Protein AF-A0A9N8HTN6-F1 (afdb_monomer)

pLDDT: mean 83.16, std 11.83, range [35.12, 94.5]

Organism: NCBI:txid568900

Radius of gyration: 39.03 Å; Cα contacts (8 Å, |Δi|>4): 316; chains: 1; bounding box: 86×59×109 Å

Foldseek 3Di:
DDPVVVQVVQLVLVLCLQCFQVVDDSVCSCVDQLNQQCVVLVNRGNVSLLPDFLVNLQPGWRPDDDPDHIDHDDPVSSLSSLLLSLLQLVVCQVVVHRDRSSPQGNVNSVCCVVPPDDSPDTRDHNPPPPCDVHLVVVVVCCVVVQPPDLVQQAADADLLCCVVNVVSRCVSCVVSVNNLLQDPPDDDPDPSNNQVSLVVVLVSQVVRYDDPVSVVLSVVCVPPSRSNVSNVVVVCCSVPDDSLVVLLVVLVCCLQVAAPQPPPDPDAQLVVLVVSVVSLVSNQVSDPDDRDAQVRSLVSVLRRCCNPVLLNCQVVVVVVVCVVVVPPDDCGNVNSSVSSNVSSVVVCVVCVVVVVPPPDDD

Secondary structure (DSSP, 8-state):
--HHHHHHHHHHHHHHIIIIITT--STTGGGSHHHHHHHHTT--SHHHHHT--HHHHHT-EEPPBTTBPPEEPPHHHHHHHHHHHHHHHHHHHHTTSPPPGGG--HHHHHHHHHHT--TTSPP--TTS----S-HHHHHHHHHHH----GGGS--B--GGGHHHHHHHHH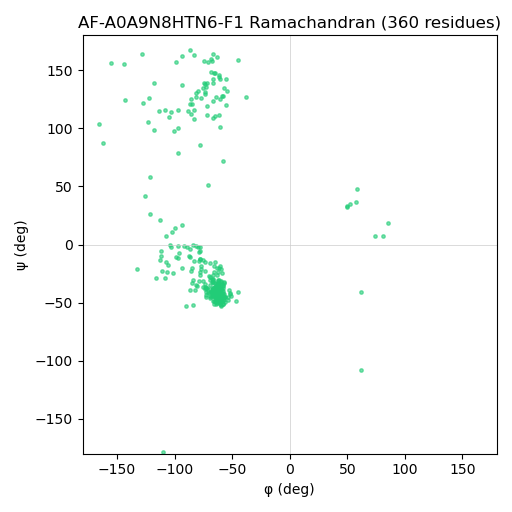HHHHHTT-GGGTSTT---SSHHHHHHHHHHHHHHHHHHB-SHHHHHHHHHHTTTT-HHHHHHHHHHHHHHSSHHHHHHHHHHHHHHH--STTS---S-HHHHHHHHHHHHHHHHHH-SS-PPPHHHHHHHHHHHHTT-TTTTTHHHHHHHHHHHTT--S---HHHHHHHHHHHHHHHHHHHTTTGGGSS---

Nearest PDB structures (foldseek):
  7ytj-assembly1_D  TM=2.240E-01  e=9.346E+00  Saccharomyces cerevisiae

Mean predicted aligned error: 18.01 Å

Structure (mmCIF, N/CA/C/O backbone):
data_AF-A0A9N8HTN6-F1
#
_entry.id   AF-A0A9N8HTN6-F1
#
loop_
_atom_site.group_PDB
_atom_site.id
_atom_site.type_symbol
_atom_site.label_atom_id
_atom_site.label_alt_id
_atom_site.label_comp_id
_atom_site.label_asym_id
_atom_site.label_entity_id
_atom_site.label_seq_id
_atom_site.pdbx_PDB_ins_code
_atom_site.Cartn_x
_atom_site.Cartn_y
_atom_site.Cartn_z
_atom_site.occupancy
_atom_site.B_iso_or_equiv
_atom_site.auth_seq_id
_atom_site.auth_comp_id
_atom_site.auth_asym_id
_atom_site.auth_atom_id
_atom_site.pdbx_PDB_model_num
ATOM 1 N N . MET A 1 1 ? -13.471 1.894 54.120 1.00 61.94 1 MET A N 1
ATOM 2 C CA . MET A 1 1 ? -14.921 2.200 54.037 1.00 61.94 1 MET A CA 1
ATOM 3 C C . MET A 1 1 ? -15.737 1.082 54.672 1.00 61.94 1 MET A C 1
ATOM 5 O O . MET A 1 1 ? -15.455 -0.087 54.408 1.00 61.94 1 MET A O 1
ATOM 9 N N . SER A 1 2 ? -16.746 1.430 55.477 1.00 82.25 2 SER A N 1
ATOM 10 C CA . SER A 1 2 ? -17.725 0.468 56.008 1.00 82.25 2 SER A CA 1
ATOM 11 C C . SER A 1 2 ? -18.545 -0.174 54.875 1.00 82.25 2 SER A C 1
ATOM 13 O O . SER A 1 2 ? -18.571 0.336 53.752 1.00 82.25 2 SER A O 1
ATOM 15 N N . ALA A 1 3 ? -19.189 -1.315 55.138 1.00 77.06 3 ALA A N 1
ATOM 16 C CA . ALA A 1 3 ? -20.053 -1.981 54.156 1.00 77.06 3 ALA A CA 1
ATOM 17 C C . ALA A 1 3 ? -21.235 -1.088 53.731 1.00 77.06 3 ALA A C 1
ATOM 19 O O . ALA A 1 3 ? -21.540 -0.996 52.545 1.00 77.06 3 ALA A O 1
ATOM 20 N N . ALA A 1 4 ? -21.820 -0.353 54.682 1.00 80.94 4 ALA A N 1
ATOM 21 C CA . ALA A 1 4 ? -22.886 0.611 54.418 1.00 80.94 4 ALA A CA 1
ATOM 22 C C . ALA A 1 4 ? -22.436 1.726 53.458 1.00 80.94 4 ALA A C 1
ATOM 24 O O . ALA A 1 4 ? -23.099 1.971 52.458 1.00 80.94 4 ALA A O 1
ATOM 25 N N . ALA A 1 5 ? -21.260 2.323 53.689 1.00 83.56 5 ALA A N 1
ATOM 26 C CA . ALA A 1 5 ? -20.732 3.379 52.821 1.00 83.56 5 ALA A CA 1
ATOM 27 C C . ALA A 1 5 ? -20.463 2.892 51.385 1.00 83.56 5 ALA A C 1
ATOM 29 O O . ALA A 1 5 ? -20.635 3.648 50.434 1.00 83.56 5 ALA A O 1
ATOM 30 N N . ARG A 1 6 ? -20.054 1.624 51.215 1.00 83.75 6 ARG A N 1
ATOM 31 C CA . ARG A 1 6 ? -19.877 1.013 49.887 1.00 83.75 6 ARG A CA 1
ATOM 32 C C . ARG A 1 6 ? -21.209 0.837 49.161 1.00 83.75 6 ARG A C 1
ATOM 34 O O . ARG A 1 6 ? -21.281 1.157 47.981 1.00 83.75 6 ARG A O 1
ATOM 41 N N . ARG A 1 7 ? -22.249 0.378 49.865 1.00 88.44 7 ARG A N 1
ATOM 42 C CA . ARG A 1 7 ? -23.595 0.225 49.293 1.00 88.44 7 ARG A CA 1
ATOM 43 C C . ARG A 1 7 ? -24.191 1.573 48.881 1.00 88.44 7 ARG A C 1
ATOM 45 O O . ARG A 1 7 ? -24.754 1.664 47.799 1.00 88.44 7 ARG A O 1
ATOM 52 N N . THR A 1 8 ? -24.020 2.620 49.690 1.00 90.56 8 THR A N 1
ATOM 53 C CA . THR A 1 8 ? -24.473 3.978 49.342 1.00 90.56 8 THR A CA 1
ATOM 54 C C . THR A 1 8 ? -23.781 4.498 48.084 1.00 90.56 8 THR A C 1
ATOM 56 O O . THR A 1 8 ? -24.463 4.886 47.145 1.00 90.56 8 THR A O 1
ATOM 59 N N . ALA A 1 9 ? -22.449 4.406 48.012 1.00 89.88 9 ALA A N 1
ATOM 60 C CA . ALA A 1 9 ? -21.706 4.847 46.831 1.00 89.88 9 ALA A CA 1
ATOM 61 C C . ALA A 1 9 ? -22.113 4.086 45.553 1.00 89.88 9 ALA A C 1
ATOM 63 O O . ALA A 1 9 ? -22.110 4.647 44.462 1.00 89.88 9 ALA A O 1
ATOM 64 N N . ASP A 1 10 ? -22.470 2.805 45.668 1.00 91.56 10 ASP A N 1
ATOM 65 C CA . ASP A 1 10 ? -22.926 2.014 44.524 1.00 91.56 10 ASP A CA 1
ATOM 66 C C . ASP A 1 10 ? -24.385 2.294 44.126 1.00 91.56 10 ASP A C 1
ATOM 68 O O . ASP A 1 10 ? -24.752 2.163 42.958 1.00 91.56 10 ASP A O 1
ATOM 72 N N . ARG A 1 11 ? -25.211 2.746 45.074 1.00 93.00 11 ARG A N 1
ATOM 73 C CA . ARG A 1 11 ? -26.543 3.297 44.796 1.00 93.00 11 ARG A CA 1
ATOM 74 C C . ARG A 1 11 ? -26.450 4.647 44.079 1.00 93.00 11 ARG A C 1
ATOM 76 O O . ARG A 1 11 ? -27.209 4.882 43.144 1.00 93.00 11 ARG A O 1
ATOM 83 N N . ASP A 1 12 ? -25.483 5.493 44.435 1.00 92.81 12 ASP A N 1
ATOM 84 C CA . ASP A 1 12 ? -25.251 6.778 43.752 1.00 92.81 12 ASP A CA 1
ATOM 85 C C . ASP A 1 12 ? -24.863 6.582 42.276 1.00 92.81 12 ASP A C 1
ATOM 87 O O . ASP A 1 12 ? -25.281 7.341 41.400 1.00 92.81 12 ASP A O 1
ATOM 91 N N . LYS A 1 13 ? -24.132 5.506 41.968 1.00 94.50 13 LYS A N 1
ATOM 92 C CA . LYS A 1 13 ? -23.862 5.089 40.585 1.00 94.50 13 LYS A CA 1
ATOM 93 C C . LYS A 1 13 ? -25.133 4.713 39.826 1.00 94.50 13 LYS A C 1
ATOM 95 O O . LYS A 1 13 ? -25.277 5.090 38.666 1.00 94.50 13 LYS A O 1
ATOM 100 N N . LEU A 1 14 ? -26.055 3.989 40.465 1.00 94.31 14 LEU A N 1
ATOM 101 C CA . LEU A 1 14 ? -27.344 3.653 39.857 1.00 94.31 14 LEU A CA 1
ATOM 102 C C . LEU A 1 14 ? -28.170 4.918 39.601 1.00 94.31 14 LEU A C 1
ATOM 104 O O . LEU A 1 14 ? -28.704 5.086 38.504 1.00 94.31 14 LEU A O 1
ATOM 108 N N . LYS A 1 15 ? -28.193 5.846 40.568 1.00 94.31 15 LYS A N 1
ATOM 109 C CA . LYS A 1 15 ? -28.811 7.165 40.402 1.00 94.31 15 LYS A CA 1
ATOM 110 C C . LYS A 1 15 ? -28.249 7.879 39.171 1.00 94.31 15 LYS A C 1
ATOM 112 O O . LYS A 1 15 ? -29.031 8.327 38.343 1.00 94.31 15 LYS A O 1
ATOM 117 N N . HIS A 1 16 ? -26.924 7.912 38.994 1.00 94.44 16 HIS A N 1
ATOM 118 C CA . HIS A 1 16 ? -26.285 8.524 37.818 1.00 94.44 16 HIS A CA 1
ATOM 119 C C . HIS A 1 16 ? -26.748 7.912 36.489 1.00 94.44 16 HIS A C 1
ATOM 121 O O . HIS A 1 16 ? -27.005 8.637 35.527 1.00 94.44 16 HIS A O 1
ATOM 127 N N . VAL A 1 17 ? -26.894 6.586 36.418 1.00 94.00 17 VAL A N 1
ATOM 128 C CA . VAL A 1 17 ? -27.427 5.919 35.217 1.00 94.00 17 VAL A CA 1
ATOM 129 C C . VAL A 1 17 ? -28.853 6.398 34.929 1.00 94.00 17 VAL A C 1
ATOM 131 O O . VAL A 1 17 ? -29.163 6.766 33.794 1.00 94.00 17 VAL A O 1
ATOM 134 N N . VAL A 1 18 ? -29.710 6.444 35.951 1.00 93.25 18 VAL A N 1
ATOM 135 C CA . VAL A 1 18 ? -31.122 6.818 35.799 1.00 93.25 18 VAL A CA 1
ATOM 136 C C . VAL A 1 18 ? -31.333 8.300 35.527 1.00 93.25 18 VAL A C 1
ATOM 138 O O . VAL A 1 18 ? -32.205 8.636 34.731 1.00 93.25 18 VAL A O 1
ATOM 141 N N . THR A 1 19 ? -30.561 9.196 36.125 1.00 92.31 19 THR A N 1
ATOM 142 C CA . THR A 1 19 ? -30.770 10.638 35.956 1.00 92.31 19 THR A CA 1
ATOM 143 C C . THR A 1 19 ? -29.968 11.175 34.777 1.00 92.31 19 THR A C 1
ATOM 145 O O . THR A 1 19 ? -30.537 11.755 33.856 1.00 92.31 19 THR A O 1
ATOM 148 N N . ILE A 1 20 ? -28.659 10.914 34.735 1.00 93.06 20 ILE A N 1
ATOM 149 C CA . ILE A 1 20 ? -27.752 11.513 33.750 1.00 93.06 20 ILE A CA 1
ATOM 150 C C . ILE A 1 20 ? -27.761 10.750 32.428 1.00 93.06 20 ILE A C 1
ATOM 152 O O . ILE A 1 20 ? -27.934 11.361 31.377 1.00 93.06 20 ILE A O 1
ATOM 156 N N . MET A 1 21 ? -27.569 9.427 32.432 1.00 92.69 21 MET A N 1
ATOM 157 C CA . MET A 1 21 ? -27.485 8.677 31.166 1.00 92.69 21 MET A CA 1
ATOM 158 C C . MET A 1 21 ? -28.857 8.561 30.492 1.00 92.69 21 MET A C 1
ATOM 160 O O . MET A 1 21 ? -28.991 8.787 29.288 1.00 92.69 21 MET A O 1
ATOM 164 N N . LEU A 1 22 ? -29.887 8.235 31.267 1.00 91.50 22 LEU A N 1
ATOM 165 C CA . LEU A 1 22 ? -31.263 8.105 30.787 1.00 91.50 22 LEU A CA 1
ATOM 166 C C . LEU A 1 22 ? -31.976 9.459 30.592 1.00 91.50 22 LEU A C 1
ATOM 168 O O . LEU A 1 22 ? -32.995 9.491 29.907 1.00 91.50 22 LEU A O 1
ATOM 172 N N . ASN A 1 23 ? -31.403 10.562 31.094 1.00 89.44 23 ASN A N 1
ATOM 173 C CA . ASN A 1 23 ? -31.957 11.921 31.027 1.00 89.44 23 ASN A CA 1
ATOM 174 C C . ASN A 1 23 ? -33.342 12.039 31.682 1.00 89.44 23 ASN A C 1
ATOM 176 O O . ASN A 1 23 ? -34.272 12.597 31.096 1.00 89.44 23 ASN A O 1
ATOM 180 N N . ASN A 1 24 ? -33.461 11.496 32.895 1.00 86.88 24 ASN A N 1
ATOM 181 C CA . ASN A 1 24 ? -34.641 11.654 33.744 1.00 86.88 24 ASN A CA 1
ATOM 182 C C . ASN A 1 24 ? -34.403 12.752 34.792 1.00 86.88 24 ASN A C 1
ATOM 184 O O . ASN A 1 24 ? -33.262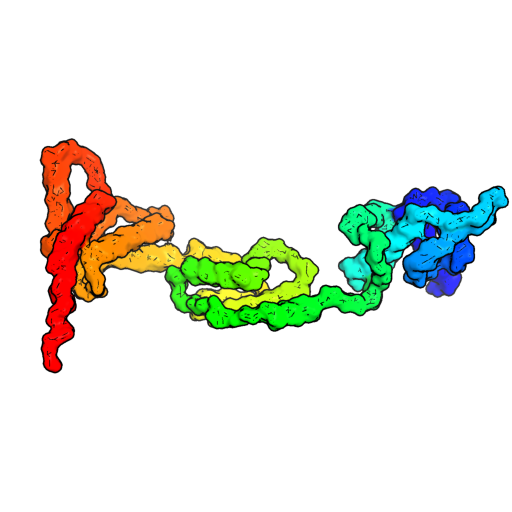 13.046 35.149 1.00 86.88 24 ASN A O 1
ATOM 188 N N . ASP A 1 25 ? -35.489 13.334 35.306 1.00 84.19 25 ASP A N 1
ATOM 189 C CA . ASP A 1 25 ? -35.439 14.360 36.354 1.00 84.19 25 ASP A CA 1
ATOM 190 C C . ASP A 1 25 ? -34.789 13.813 37.636 1.00 84.19 25 ASP A C 1
ATOM 192 O O . ASP A 1 25 ? -35.217 12.801 38.196 1.00 84.19 25 ASP A O 1
ATOM 196 N N . GLU A 1 26 ? -33.752 14.501 38.110 1.00 81.94 26 GLU A N 1
ATOM 197 C CA . GLU A 1 26 ? -33.029 14.134 39.325 1.00 81.94 26 GLU A CA 1
ATOM 198 C C . GLU A 1 26 ? -33.884 14.298 40.587 1.00 81.94 26 GLU A C 1
ATOM 200 O O . GLU A 1 26 ? -33.706 13.553 41.552 1.00 81.94 26 GLU A O 1
ATOM 205 N N . THR A 1 27 ? -34.834 15.233 40.579 1.00 79.62 27 THR A N 1
ATOM 206 C CA . THR A 1 27 ? -35.650 15.584 41.751 1.00 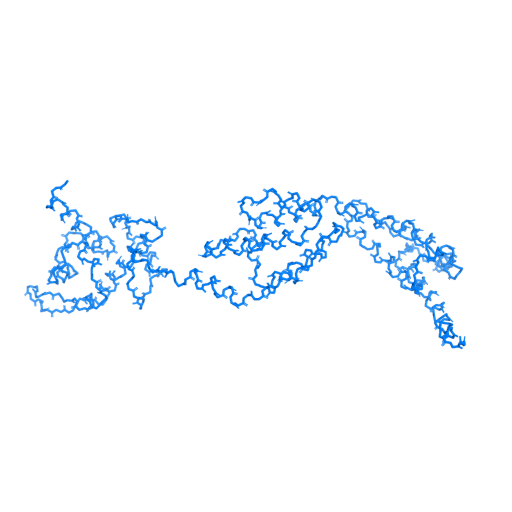79.62 27 THR A CA 1
ATOM 207 C C . THR A 1 27 ? -36.584 14.445 42.159 1.00 79.62 27 THR A C 1
ATOM 209 O O . THR A 1 27 ? -36.836 14.244 43.343 1.00 79.62 27 THR A O 1
ATOM 212 N N . ASN A 1 28 ? -37.057 13.668 41.181 1.00 81.50 28 ASN A N 1
ATOM 213 C CA . ASN A 1 28 ? -38.064 12.617 41.350 1.00 81.50 28 ASN A CA 1
ATOM 214 C C . ASN A 1 28 ? -37.553 11.240 40.901 1.00 81.50 28 ASN A C 1
ATOM 216 O O . ASN A 1 28 ? -38.325 10.374 40.499 1.00 81.50 28 ASN A O 1
ATOM 220 N N . TRP A 1 29 ? -36.237 11.022 40.938 1.00 85.56 29 TRP A N 1
ATOM 221 C CA . TRP A 1 29 ? -35.653 9.798 40.391 1.00 85.56 29 TRP A CA 1
ATOM 222 C C . TRP A 1 29 ? -36.130 8.528 41.119 1.00 85.56 29 TRP A C 1
ATOM 224 O O . TRP A 1 29 ? -36.304 7.505 40.467 1.00 85.56 29 TRP A O 1
ATOM 234 N N . GLU A 1 30 ? -36.402 8.590 42.431 1.00 85.75 30 GLU A N 1
ATOM 235 C CA . GLU A 1 30 ? -36.904 7.447 43.219 1.00 85.75 30 GLU A CA 1
ATOM 236 C C . GLU A 1 30 ? -38.349 7.060 42.868 1.00 85.75 30 GLU A C 1
ATOM 238 O O . GLU A 1 30 ? -38.727 5.902 43.024 1.00 85.75 30 GLU A O 1
ATOM 243 N N . THR A 1 31 ? -39.152 8.009 42.382 1.00 86.56 31 THR A N 1
ATOM 244 C CA . THR A 1 31 ? -40.555 7.786 41.995 1.00 86.56 31 THR A CA 1
ATOM 245 C C . THR A 1 31 ? -40.722 7.548 40.498 1.00 86.56 31 THR A C 1
ATOM 247 O O . THR A 1 31 ? -41.833 7.309 40.035 1.00 86.56 31 THR A O 1
ATOM 250 N N . HIS A 1 32 ? -39.634 7.597 39.730 1.00 89.50 32 HIS A N 1
ATOM 251 C CA . HIS A 1 32 ? -39.653 7.329 38.302 1.00 89.50 32 HIS A CA 1
ATOM 252 C C . HIS A 1 32 ? -39.878 5.833 38.031 1.00 89.50 32 HIS A C 1
ATOM 254 O O . HIS A 1 32 ? -39.240 4.989 38.661 1.00 89.50 32 HIS A O 1
ATOM 260 N N . ASP A 1 33 ? -40.696 5.504 37.027 1.00 90.94 33 ASP A N 1
ATOM 261 C CA . ASP A 1 33 ? -41.046 4.131 36.621 1.00 90.94 33 ASP A CA 1
ATOM 262 C C . ASP A 1 33 ? -39.844 3.182 36.547 1.00 90.94 33 ASP A C 1
ATOM 264 O O . ASP A 1 33 ? -39.917 2.036 36.981 1.00 90.94 33 ASP A O 1
ATOM 268 N N . VAL A 1 34 ? -38.713 3.666 36.019 1.00 92.31 34 VAL A N 1
ATOM 269 C CA . VAL A 1 34 ? -37.463 2.892 35.935 1.00 92.31 34 VAL A CA 1
ATOM 270 C C . VAL A 1 34 ? -36.973 2.463 37.316 1.00 92.31 34 VAL A C 1
ATOM 272 O O . VAL A 1 34 ? -36.654 1.294 37.492 1.00 92.31 34 VAL A O 1
ATOM 275 N N . MET A 1 35 ? -36.919 3.373 38.292 1.00 92.94 35 MET A N 1
ATOM 276 C CA . MET A 1 35 ? -36.475 3.018 39.642 1.00 92.94 35 MET A CA 1
ATOM 277 C C . MET A 1 35 ? -37.494 2.162 40.367 1.00 92.94 35 MET A C 1
ATOM 279 O O . MET A 1 35 ? -37.103 1.191 41.002 1.00 92.94 35 MET A O 1
ATOM 283 N N . LEU A 1 36 ? -38.783 2.468 40.228 1.00 92.50 36 LEU A N 1
ATOM 284 C CA . LEU A 1 36 ? -39.845 1.659 40.820 1.00 92.50 36 LEU A CA 1
ATOM 285 C C . LEU A 1 36 ? -39.791 0.214 40.318 1.00 92.50 36 LEU A C 1
ATOM 287 O O . LEU A 1 36 ? -39.866 -0.714 41.121 1.00 92.50 36 LEU A O 1
ATOM 291 N N . ALA A 1 37 ? -39.602 0.020 39.010 1.00 93.69 37 ALA A N 1
ATOM 292 C CA . ALA A 1 37 ? -39.470 -1.305 38.419 1.00 93.69 37 ALA A CA 1
ATOM 293 C C . ALA A 1 37 ? -38.192 -2.026 38.873 1.00 93.69 37 ALA A C 1
ATOM 295 O O . ALA A 1 37 ? -38.250 -3.207 39.206 1.00 93.69 37 ALA A O 1
ATOM 296 N N . LEU A 1 38 ? -37.049 -1.330 38.918 1.00 93.94 38 LEU A N 1
ATOM 297 C CA . LEU A 1 38 ? -35.783 -1.911 39.378 1.00 93.94 38 LEU A CA 1
ATOM 298 C C . LEU A 1 38 ? -35.856 -2.320 40.855 1.00 93.94 38 LEU A C 1
ATOM 300 O O . LEU A 1 38 ? -35.563 -3.467 41.180 1.00 93.94 38 LEU A O 1
ATOM 304 N N . THR A 1 39 ? -36.320 -1.434 41.737 1.00 93.00 39 THR A N 1
ATOM 305 C CA . THR A 1 39 ? -36.466 -1.722 43.171 1.00 93.00 39 THR A CA 1
ATOM 306 C C . THR A 1 39 ? -37.487 -2.830 43.424 1.00 93.00 39 THR A C 1
ATOM 308 O O . THR A 1 39 ? -37.235 -3.708 44.246 1.00 93.00 39 THR A O 1
ATOM 311 N N . HIS A 1 40 ? -38.603 -2.865 42.686 1.00 92.06 40 HIS A N 1
ATOM 312 C CA . HIS A 1 40 ? -39.569 -3.967 42.771 1.00 92.06 40 HIS A CA 1
ATOM 313 C C . HIS A 1 40 ? -38.960 -5.314 42.348 1.00 92.06 40 HIS A C 1
ATOM 315 O O . HIS A 1 40 ? -39.260 -6.344 42.947 1.00 92.06 40 HIS A O 1
ATOM 321 N N . PHE A 1 41 ? -38.057 -5.304 41.364 1.00 92.25 41 PHE A N 1
ATOM 322 C CA . PHE A 1 41 ? -37.300 -6.481 40.930 1.00 92.25 41 PHE A CA 1
ATOM 323 C C . PHE A 1 41 ? -36.118 -6.832 41.862 1.00 92.25 41 PHE A C 1
ATOM 325 O O . PHE A 1 41 ? -35.440 -7.833 41.645 1.00 92.25 41 PHE A O 1
ATOM 332 N N . GLY A 1 42 ? -35.863 -6.039 42.910 1.00 91.88 42 GLY A N 1
ATOM 333 C CA . GLY A 1 42 ? -34.770 -6.252 43.867 1.00 91.88 42 GLY A CA 1
ATOM 334 C C . GLY A 1 42 ? -33.416 -5.671 43.442 1.00 91.88 42 GLY A C 1
ATOM 335 O O . GLY A 1 42 ? -32.383 -6.079 43.968 1.00 91.88 42 GLY A O 1
ATOM 336 N N . VAL A 1 43 ? -33.405 -4.734 42.493 1.00 93.69 43 VAL A N 1
ATOM 337 C CA . VAL A 1 43 ? -32.207 -4.066 41.967 1.00 93.69 43 VAL A CA 1
ATOM 338 C C . VAL A 1 43 ? -32.075 -2.684 42.607 1.00 93.69 43 VAL A C 1
ATOM 340 O O . VAL A 1 43 ? -32.693 -1.715 42.166 1.00 93.69 43 VAL A O 1
ATOM 343 N N . ASP A 1 44 ? -31.248 -2.590 43.651 1.00 90.88 44 ASP A N 1
ATOM 344 C CA . ASP A 1 44 ? -31.071 -1.359 44.441 1.00 90.88 44 ASP A CA 1
ATOM 345 C C . ASP A 1 44 ? -29.744 -0.637 44.168 1.00 90.88 44 ASP A C 1
ATOM 347 O O . ASP A 1 44 ? -29.571 0.529 44.542 1.00 90.88 44 ASP A O 1
ATOM 351 N N . THR A 1 45 ? -28.773 -1.329 43.572 1.00 94.31 45 THR A N 1
ATOM 352 C CA . THR A 1 45 ? -27.423 -0.810 43.330 1.00 94.31 45 THR A CA 1
ATOM 353 C C . THR A 1 45 ? -26.995 -0.979 41.878 1.00 94.31 45 THR A C 1
ATOM 355 O O . THR A 1 45 ? -27.581 -1.742 41.109 1.00 94.31 45 THR A O 1
ATOM 358 N N . PHE A 1 46 ? -25.945 -0.257 41.478 1.00 93.81 46 PHE A N 1
ATOM 359 C CA . PHE A 1 46 ? -25.387 -0.407 40.138 1.00 93.81 46 PHE A CA 1
ATOM 360 C C . PHE A 1 46 ? -24.830 -1.816 39.915 1.00 93.81 46 PHE A C 1
ATOM 362 O O . PHE A 1 46 ? -24.992 -2.371 38.832 1.00 93.81 46 PHE A O 1
ATOM 369 N N . SER A 1 47 ? -24.221 -2.420 40.936 1.00 91.06 47 SER A N 1
ATOM 370 C CA . SER A 1 47 ? -23.741 -3.800 40.865 1.00 91.06 47 SER A CA 1
ATOM 371 C C . SER A 1 47 ? -24.877 -4.784 40.589 1.00 91.06 47 SER A C 1
ATOM 373 O O . SER A 1 47 ? -24.687 -5.682 39.775 1.00 91.06 47 SER A O 1
ATOM 375 N N . ASP A 1 48 ? -26.055 -4.580 41.189 1.00 92.31 48 ASP A N 1
ATOM 376 C CA . ASP A 1 48 ? -27.244 -5.405 40.931 1.00 92.31 48 ASP A CA 1
ATOM 377 C C . ASP A 1 48 ? -27.722 -5.241 39.478 1.00 92.31 48 ASP A C 1
ATOM 379 O O . ASP A 1 48 ? -27.990 -6.229 38.797 1.00 92.31 48 ASP A O 1
ATOM 383 N N . LEU A 1 49 ? -27.737 -4.004 38.958 1.00 93.00 49 LEU A N 1
ATOM 384 C CA . LEU A 1 49 ? -28.090 -3.718 37.561 1.00 93.00 49 LEU A CA 1
ATOM 385 C C . LEU A 1 49 ? -27.145 -4.427 36.578 1.00 93.00 49 LEU A C 1
ATOM 387 O O . LEU A 1 49 ? -27.583 -4.923 35.543 1.00 93.00 49 LEU A O 1
ATOM 391 N N . MET A 1 50 ? -25.851 -4.495 36.898 1.00 90.62 50 MET A N 1
ATOM 392 C CA . MET A 1 50 ? -24.848 -5.155 36.057 1.00 90.62 50 MET A CA 1
ATOM 393 C C . MET A 1 50 ? -24.985 -6.683 36.010 1.00 90.62 50 MET A C 1
ATOM 395 O O . MET A 1 50 ? -24.392 -7.302 35.127 1.00 90.62 50 MET A O 1
ATOM 399 N N . MET A 1 51 ? -25.737 -7.286 36.934 1.00 87.50 51 MET A N 1
ATOM 400 C CA . MET A 1 51 ? -26.030 -8.725 36.941 1.00 87.50 51 MET A CA 1
ATOM 401 C C . MET A 1 51 ? -27.270 -9.079 36.115 1.00 87.50 51 MET A C 1
ATOM 403 O O . MET A 1 51 ? -27.522 -10.260 35.891 1.00 87.50 51 MET A O 1
ATOM 407 N N . MET A 1 52 ? -28.041 -8.084 35.666 1.00 89.19 52 MET A N 1
ATOM 408 C CA . MET A 1 52 ? -29.261 -8.315 34.902 1.00 89.19 52 MET A CA 1
ATOM 409 C C . MET A 1 52 ? -28.964 -8.778 33.476 1.00 89.19 52 MET A C 1
ATOM 411 O O . MET A 1 52 ? -28.164 -8.177 32.750 1.00 89.19 52 MET A O 1
ATOM 415 N N . GLU A 1 53 ? -29.700 -9.787 33.025 1.00 85.44 53 GLU A N 1
ATOM 416 C CA . GLU A 1 53 ? -29.733 -10.188 31.628 1.00 85.44 53 GLU A CA 1
ATOM 417 C C . GLU A 1 53 ? -30.784 -9.394 30.839 1.00 85.44 53 GLU A C 1
ATOM 419 O O . GLU A 1 53 ? -31.684 -8.741 31.373 1.00 85.44 53 GLU A O 1
ATOM 424 N N . ARG A 1 54 ? -30.717 -9.494 29.506 1.00 87.31 54 ARG A N 1
ATOM 425 C CA . ARG A 1 54 ? -31.725 -8.906 28.609 1.00 87.31 54 ARG A CA 1
ATOM 426 C C . ARG A 1 54 ? -33.147 -9.330 28.992 1.00 87.31 54 ARG A C 1
ATOM 428 O O . ARG A 1 54 ? -34.044 -8.494 28.970 1.00 87.31 54 ARG A O 1
ATOM 435 N N . LYS A 1 55 ? -33.343 -10.613 29.315 1.00 89.44 55 LYS A N 1
ATOM 436 C CA . LYS A 1 55 ? -34.658 -11.173 29.655 1.00 89.44 55 LYS A CA 1
ATOM 437 C C . LYS A 1 55 ? -35.210 -10.566 30.943 1.00 89.44 55 LYS A C 1
ATOM 439 O O . LYS A 1 55 ? -36.395 -10.252 30.988 1.00 89.44 55 LYS A O 1
ATOM 444 N N . ASP A 1 56 ? -34.346 -10.319 31.926 1.00 91.06 56 ASP A N 1
ATOM 445 C CA . ASP A 1 56 ? -34.726 -9.692 33.193 1.00 91.06 56 ASP A CA 1
ATOM 446 C C . ASP A 1 56 ? -35.219 -8.263 32.950 1.00 91.06 56 ASP A C 1
ATOM 448 O O . ASP A 1 56 ? -36.322 -7.906 33.359 1.00 91.06 56 ASP A O 1
ATOM 452 N N . ILE A 1 57 ? -34.468 -7.476 32.169 1.00 91.25 57 ILE A N 1
ATOM 453 C CA . ILE A 1 57 ? -34.848 -6.103 31.789 1.00 91.25 57 ILE A CA 1
ATOM 454 C C . ILE A 1 57 ? -36.145 -6.092 30.971 1.00 91.25 57 ILE A C 1
ATOM 456 O O . ILE A 1 57 ? -36.982 -5.201 31.125 1.00 91.25 57 ILE A O 1
ATOM 460 N N . GLU A 1 58 ? -36.330 -7.073 30.087 1.00 89.69 58 GLU A N 1
ATOM 461 C CA . GLU A 1 58 ? -37.548 -7.213 29.289 1.00 89.69 58 GLU A CA 1
ATOM 462 C C . GLU A 1 58 ? -38.778 -7.551 30.142 1.00 89.69 58 GLU A C 1
ATOM 464 O O . GLU A 1 58 ? -39.875 -7.113 29.780 1.00 89.69 58 GLU A O 1
ATOM 469 N N . SER A 1 59 ? -38.578 -8.245 31.268 1.00 92.25 59 SER A N 1
ATOM 470 C CA . SER A 1 59 ? -39.610 -8.647 32.232 1.00 92.25 59 SER A CA 1
ATOM 471 C C . SER A 1 59 ? -39.938 -7.605 33.308 1.00 92.25 59 SER A C 1
ATOM 473 O O . SER A 1 59 ? -40.853 -7.826 34.097 1.00 92.25 59 SER A O 1
ATOM 475 N N . LEU A 1 60 ? -39.228 -6.469 33.342 1.00 93.81 60 LEU A N 1
ATOM 476 C CA . LEU A 1 60 ? -39.446 -5.425 34.344 1.00 93.81 60 LEU A CA 1
ATOM 477 C C . LEU A 1 60 ? -40.882 -4.879 34.310 1.00 93.81 60 LEU A C 1
ATOM 479 O O . LEU A 1 60 ? -41.367 -4.405 33.274 1.00 93.81 60 LEU A O 1
ATOM 483 N N . VAL A 1 61 ? -41.517 -4.881 35.482 1.00 93.62 61 VAL A N 1
ATOM 484 C CA . VAL A 1 61 ? -42.854 -4.333 35.733 1.00 93.62 61 VAL A CA 1
ATOM 485 C C . VAL A 1 61 ? -42.778 -3.199 36.745 1.00 93.62 61 VAL A C 1
ATOM 487 O O . VAL A 1 61 ? -42.036 -3.274 37.723 1.00 93.62 61 VAL A O 1
ATOM 490 N N . VAL A 1 62 ? -43.546 -2.145 36.495 1.00 92.50 62 VAL A N 1
ATOM 491 C CA . VAL A 1 62 ? -43.745 -1.040 37.429 1.00 92.50 62 VAL A CA 1
ATOM 492 C C . VAL A 1 62 ? -44.867 -1.455 38.385 1.00 92.50 62 VAL A C 1
ATOM 494 O O . VAL A 1 62 ? -45.966 -1.757 37.909 1.00 92.50 62 VAL A O 1
ATOM 497 N N . PRO A 1 63 ? -44.617 -1.507 39.706 1.00 91.19 63 PRO A N 1
ATOM 498 C CA . PRO A 1 63 ? -45.632 -1.887 40.682 1.00 91.19 63 PRO A CA 1
ATOM 499 C C . PRO A 1 63 ? -46.760 -0.851 40.750 1.00 91.19 63 PRO A C 1
ATOM 501 O O . PRO A 1 63 ? -46.608 0.297 40.326 1.00 91.19 63 PRO A O 1
ATOM 504 N N . VAL A 1 64 ? -47.887 -1.247 41.346 1.00 89.50 64 VAL A N 1
ATOM 505 C CA . VAL A 1 64 ? -49.033 -0.354 41.571 1.00 89.50 64 VAL A CA 1
ATOM 506 C C . VAL A 1 64 ? -48.585 0.888 42.344 1.00 89.50 64 VAL A C 1
ATOM 508 O O . VAL A 1 64 ? -48.112 0.793 43.478 1.00 89.50 64 VAL A O 1
ATOM 511 N N . THR A 1 65 ? -48.771 2.063 41.747 1.00 81.81 65 THR A N 1
ATOM 512 C CA . THR A 1 65 ? -48.437 3.354 42.360 1.00 81.81 65 THR A CA 1
ATOM 513 C C . THR A 1 65 ? -49.670 4.246 42.412 1.00 81.81 65 THR A C 1
ATOM 515 O O . THR A 1 65 ? -50.137 4.790 41.412 1.00 81.81 65 THR A O 1
ATOM 518 N N . GLY A 1 66 ? -50.239 4.384 43.612 1.00 81.56 66 GLY A N 1
ATOM 519 C CA . GLY A 1 66 ? -51.469 5.145 43.820 1.00 81.56 66 GLY A CA 1
ATOM 520 C C . GLY A 1 66 ? -52.647 4.546 43.047 1.00 81.56 66 GLY A C 1
ATOM 521 O O . GLY A 1 66 ? -53.164 3.498 43.423 1.00 81.56 66 GLY A O 1
ATOM 522 N N . THR A 1 67 ? -53.084 5.227 41.986 1.00 77.56 67 THR A N 1
ATOM 523 C CA . THR A 1 67 ? -54.204 4.814 41.121 1.00 77.56 67 THR A CA 1
ATOM 524 C C . THR A 1 67 ? -53.770 4.064 39.860 1.00 77.56 67 THR A C 1
ATOM 526 O O . THR A 1 67 ? -54.626 3.567 39.127 1.00 77.56 67 THR A O 1
ATOM 529 N N . VAL A 1 68 ? -52.466 3.989 39.582 1.00 82.75 68 VAL A N 1
ATOM 530 C CA . VAL A 1 68 ? -51.927 3.336 38.385 1.00 82.75 68 VAL A CA 1
ATOM 531 C C . VAL A 1 68 ? -51.748 1.847 38.667 1.00 82.75 68 VAL A C 1
ATOM 533 O O . VAL A 1 68 ? -51.036 1.470 39.596 1.00 82.75 68 VAL A O 1
ATOM 536 N N . ALA A 1 69 ? -52.418 1.005 37.877 1.00 88.50 69 ALA A N 1
ATOM 537 C CA . ALA A 1 69 ? -52.274 -0.446 37.952 1.00 88.50 69 ALA A CA 1
ATOM 538 C C . ALA A 1 69 ? -50.873 -0.890 37.507 1.00 88.50 69 ALA A C 1
ATOM 540 O O . ALA A 1 69 ? -50.202 -0.182 36.761 1.00 88.50 69 ALA A O 1
ATOM 541 N N . GLU A 1 70 ? -50.458 -2.083 37.934 1.00 91.81 70 GLU A N 1
ATOM 542 C CA . GLU A 1 70 ? -49.191 -2.675 37.508 1.00 91.81 70 GLU A CA 1
ATOM 543 C C . GLU A 1 70 ? -49.110 -2.736 35.977 1.00 91.81 70 GLU A C 1
ATOM 545 O O . GLU A 1 70 ? -50.049 -3.177 35.305 1.00 91.81 70 GLU A O 1
ATOM 550 N N . HIS A 1 71 ? -47.987 -2.285 35.420 1.00 91.44 71 HIS A N 1
ATOM 551 C CA . HIS A 1 71 ? -47.771 -2.297 33.979 1.00 91.44 71 HIS A CA 1
ATOM 552 C C . HIS A 1 71 ? -46.313 -2.599 33.618 1.00 91.44 71 HIS A C 1
ATOM 554 O O . HIS A 1 71 ? -45.402 -2.324 34.399 1.00 91.44 71 HIS A O 1
ATOM 560 N N . PRO A 1 72 ? -46.044 -3.126 32.411 1.00 92.94 72 PRO A N 1
ATOM 561 C CA . PRO A 1 72 ? -44.678 -3.309 31.939 1.00 92.94 72 PRO A CA 1
ATOM 562 C C . PRO A 1 72 ? -43.934 -1.975 31.836 1.00 92.94 72 PRO A C 1
ATOM 564 O O . PRO A 1 72 ? -44.514 -0.958 31.438 1.00 92.94 72 PRO A O 1
ATOM 567 N N . LEU A 1 73 ? -42.629 -1.994 32.109 1.00 93.06 73 LEU A N 1
ATOM 568 C CA . LEU A 1 73 ? -41.771 -0.837 31.873 1.00 93.06 73 LEU A CA 1
ATOM 569 C C . LEU A 1 73 ? -41.776 -0.466 30.376 1.00 93.06 73 LEU A C 1
ATOM 571 O O . LEU A 1 73 ? -41.781 -1.333 29.488 1.00 93.06 73 LEU A O 1
ATOM 575 N N . GLY A 1 74 ? -41.753 0.832 30.066 1.00 91.69 74 GLY A N 1
ATOM 576 C CA . GLY A 1 74 ? -41.833 1.324 28.693 1.00 91.69 74 GLY A CA 1
ATOM 577 C C . GLY A 1 74 ? -40.751 0.723 27.788 1.00 91.69 74 GLY A C 1
ATOM 578 O O . GLY A 1 74 ? -39.605 0.529 28.196 1.00 91.69 74 GLY A O 1
ATOM 579 N N . PHE A 1 75 ? -41.089 0.433 26.525 1.00 88.31 75 PHE A N 1
ATOM 580 C CA . PHE A 1 75 ? -40.141 -0.162 25.568 1.00 88.31 75 PHE A CA 1
ATOM 581 C C . PHE A 1 75 ? -38.843 0.652 25.450 1.00 88.31 75 PHE A C 1
ATOM 583 O O . PHE A 1 75 ? -37.749 0.090 25.494 1.00 88.31 75 PHE A O 1
ATOM 590 N N . SER A 1 76 ? -38.959 1.981 25.347 1.00 89.31 76 SER A N 1
ATOM 591 C CA . SER A 1 76 ? -37.799 2.875 25.267 1.00 89.31 76 SER A CA 1
ATOM 592 C C . SER A 1 76 ? -36.927 2.787 26.521 1.00 89.31 76 SER A C 1
ATOM 594 O O . SER A 1 76 ? -35.714 2.652 26.405 1.00 89.31 76 SER A O 1
ATOM 596 N N . GLN A 1 77 ? -37.532 2.797 27.710 1.00 91.44 77 GLN A N 1
ATOM 597 C CA . GLN A 1 77 ? -36.814 2.730 28.987 1.00 91.44 77 GLN A CA 1
ATOM 598 C C . GLN A 1 77 ? -36.052 1.405 29.127 1.00 91.44 77 GLN A C 1
ATOM 600 O O . GLN A 1 77 ? -34.856 1.411 29.417 1.00 91.44 77 GLN A O 1
ATOM 605 N N . ARG A 1 78 ? -36.695 0.274 28.802 1.00 92.19 78 ARG A N 1
ATOM 606 C CA . ARG A 1 78 ? -36.046 -1.051 28.769 1.00 92.19 78 ARG A CA 1
ATOM 607 C C . ARG A 1 78 ? -34.843 -1.076 27.823 1.00 92.19 78 ARG A C 1
ATOM 609 O O . ARG A 1 78 ? -33.767 -1.552 28.179 1.00 92.19 78 ARG A O 1
ATOM 616 N N . ARG A 1 79 ? -34.989 -0.510 26.621 1.00 90.25 79 ARG A N 1
ATOM 617 C CA . ARG A 1 79 ? -33.895 -0.425 25.638 1.00 90.25 79 ARG A CA 1
ATOM 618 C C . ARG A 1 79 ? -32.762 0.485 26.091 1.00 90.25 79 ARG A C 1
ATOM 620 O O . ARG A 1 79 ? -31.604 0.174 25.829 1.00 90.25 79 ARG A O 1
ATOM 627 N N . GLN A 1 80 ? -33.072 1.586 26.765 1.00 91.88 80 GLN A N 1
ATOM 628 C CA . GLN A 1 80 ? -32.059 2.500 27.271 1.00 91.88 80 GLN A CA 1
ATOM 629 C C . GLN A 1 80 ? -31.285 1.909 28.461 1.00 91.88 80 GLN A C 1
ATOM 631 O O . GLN A 1 80 ? -30.071 2.090 28.505 1.00 91.88 80 GLN A O 1
ATOM 636 N N . LEU A 1 81 ? -31.933 1.159 29.363 1.00 93.06 81 LEU A N 1
ATOM 637 C CA . LEU A 1 81 ? 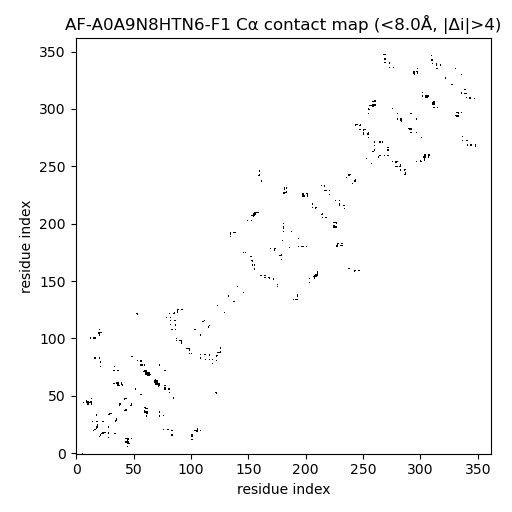-31.254 0.404 30.429 1.00 93.06 81 LEU A CA 1
ATOM 638 C C . LEU A 1 81 ? -30.254 -0.596 29.844 1.00 93.06 81 LEU A C 1
ATOM 640 O O . LEU A 1 81 ? -29.077 -0.596 30.203 1.00 93.06 81 LEU A O 1
ATOM 644 N N . LEU A 1 82 ? -30.700 -1.380 28.860 1.00 92.25 82 LEU A N 1
ATOM 645 C CA . LEU A 1 82 ? -29.837 -2.319 28.150 1.00 92.25 82 LEU A CA 1
ATOM 646 C C . LEU A 1 82 ? -28.660 -1.606 27.463 1.00 92.25 82 LEU A C 1
ATOM 648 O O . LEU A 1 82 ? -27.515 -2.051 27.542 1.00 92.25 82 LEU A O 1
ATOM 652 N N . ALA A 1 83 ? -28.924 -0.473 26.806 1.00 92.06 83 ALA A N 1
ATOM 653 C CA . ALA A 1 83 ? -27.882 0.332 26.182 1.00 92.06 83 ALA A CA 1
ATOM 654 C C . ALA A 1 83 ? -26.879 0.878 27.210 1.00 92.06 83 ALA A C 1
ATOM 656 O O . ALA A 1 83 ? -25.691 0.947 26.899 1.00 92.06 83 ALA A O 1
ATOM 657 N N . ALA A 1 84 ? -27.321 1.254 28.414 1.00 93.19 84 ALA A N 1
ATOM 658 C CA . ALA A 1 84 ? -26.454 1.758 29.479 1.00 93.19 84 ALA A CA 1
ATOM 659 C C . ALA A 1 84 ? -25.481 0.680 29.977 1.00 93.19 84 ALA A C 1
ATOM 661 O O . ALA A 1 84 ? -24.279 0.942 30.058 1.00 93.19 84 ALA A O 1
ATOM 662 N N . ILE A 1 85 ? -25.970 -0.546 30.194 1.00 92.44 85 ILE A N 1
ATOM 663 C CA . ILE A 1 85 ? -25.139 -1.705 30.562 1.00 92.44 85 ILE A CA 1
ATOM 664 C C . ILE A 1 85 ? -24.099 -1.987 29.466 1.00 92.44 85 ILE A C 1
ATOM 666 O O . ILE A 1 85 ? -22.899 -2.094 29.736 1.00 92.44 85 ILE A O 1
ATOM 670 N N . CYS A 1 86 ? -24.528 -2.025 28.199 1.00 91.19 86 CYS A N 1
ATOM 671 C CA . CYS A 1 86 ? -23.620 -2.216 27.065 1.00 91.19 86 CYS A CA 1
ATOM 672 C C . CYS A 1 86 ? -22.585 -1.088 26.934 1.00 91.19 86 CYS A C 1
ATOM 674 O O . CYS A 1 86 ? -21.426 -1.358 26.610 1.00 91.19 86 CYS A O 1
ATOM 676 N N . CYS A 1 87 ? -22.983 0.160 27.192 1.00 91.75 87 CYS A N 1
ATOM 677 C CA . CYS A 1 87 ? -22.104 1.326 27.141 1.00 91.75 87 CYS A CA 1
ATOM 678 C C . CYS A 1 87 ? -20.993 1.225 28.189 1.00 91.75 87 CYS A C 1
ATOM 680 O O . CYS A 1 87 ? -19.819 1.374 27.849 1.00 91.75 87 CYS A O 1
ATOM 682 N N . PHE A 1 88 ? -21.342 0.884 29.433 1.00 92.69 88 PHE A N 1
ATOM 683 C CA . PHE A 1 88 ? -20.365 0.661 30.497 1.00 92.69 88 PHE A CA 1
ATOM 684 C C . PHE A 1 88 ? -19.341 -0.408 30.097 1.00 92.69 88 PHE A C 1
ATOM 686 O O . PHE A 1 88 ? -18.133 -0.175 30.143 1.00 92.69 88 PHE A O 1
ATOM 693 N N . HIS A 1 89 ? -19.808 -1.560 29.608 1.00 89.81 89 HIS A N 1
ATOM 694 C CA . HIS A 1 89 ? -18.913 -2.626 29.161 1.00 89.81 89 HIS A CA 1
ATOM 695 C C . HIS A 1 89 ? -18.056 -2.252 27.951 1.00 89.81 89 HIS A C 1
ATOM 697 O O . HIS A 1 89 ? -16.937 -2.743 27.809 1.00 89.81 89 HIS A O 1
ATOM 703 N N . HIS A 1 90 ? -18.564 -1.424 27.043 1.00 87.44 90 HIS A N 1
ATOM 704 C CA . HIS A 1 90 ? -17.794 -0.931 25.908 1.00 87.44 90 HIS A CA 1
ATOM 705 C C . HIS A 1 90 ? -16.659 -0.004 26.358 1.00 87.44 90 HIS A C 1
ATOM 707 O O . HIS A 1 90 ? -15.511 -0.247 25.996 1.00 87.44 90 HIS A O 1
ATOM 713 N N . ILE A 1 91 ? -16.947 0.979 27.213 1.00 86.50 91 ILE A N 1
ATOM 714 C CA . ILE A 1 91 ? -15.936 1.939 27.677 1.00 86.50 91 ILE A CA 1
ATOM 715 C C . ILE A 1 91 ? -14.871 1.247 28.539 1.00 86.50 91 ILE A C 1
ATOM 717 O O . ILE A 1 91 ? -13.680 1.514 28.372 1.00 86.50 91 ILE A O 1
ATOM 721 N N . CYS A 1 92 ? -15.263 0.307 29.408 1.00 88.12 92 CYS A N 1
ATOM 722 C CA . CYS A 1 92 ? -14.299 -0.497 30.167 1.00 88.12 92 CYS A CA 1
ATOM 723 C C . CYS A 1 92 ? -13.356 -1.298 29.249 1.00 88.12 92 CYS A C 1
ATOM 725 O O . CYS A 1 92 ? -12.167 -1.423 29.547 1.00 88.12 92 CYS A O 1
ATOM 727 N N . ARG A 1 93 ? -13.863 -1.816 28.117 1.00 84.94 93 ARG A N 1
ATOM 728 C CA . ARG A 1 93 ? -13.050 -2.526 27.113 1.00 84.94 93 ARG A CA 1
ATOM 729 C C . ARG A 1 93 ? -12.093 -1.592 26.381 1.00 84.94 93 ARG A C 1
ATOM 731 O O . ARG A 1 93 ? -10.920 -1.927 26.267 1.00 84.94 93 ARG A O 1
ATOM 738 N N . GLU A 1 94 ? -12.556 -0.427 25.931 1.00 82.06 94 GLU A N 1
ATOM 739 C CA . GLU A 1 94 ? -11.698 0.551 25.244 1.00 82.06 94 GLU A CA 1
ATOM 740 C C . GLU A 1 94 ? -10.551 1.051 26.131 1.00 82.06 94 GLU A C 1
ATOM 742 O O . GLU A 1 94 ? -9.441 1.259 25.650 1.00 82.06 94 GLU A O 1
ATOM 747 N N . GLN A 1 95 ? -10.795 1.216 27.434 1.00 81.06 95 GLN A N 1
ATOM 748 C CA . GLN A 1 95 ? -9.782 1.700 28.377 1.00 81.06 95 GLN A CA 1
ATOM 749 C C . GLN A 1 95 ? -8.973 0.584 29.054 1.00 81.06 95 GLN A C 1
ATOM 751 O O . GLN A 1 95 ? -8.103 0.889 29.871 1.00 81.06 95 GLN A O 1
ATOM 756 N N . ALA A 1 96 ? -9.270 -0.686 28.754 1.00 79.12 96 ALA A N 1
ATOM 757 C CA . ALA A 1 96 ? -8.676 -1.866 29.386 1.00 79.12 96 ALA A CA 1
ATOM 758 C C . ALA A 1 96 ? -8.683 -1.824 30.932 1.00 79.12 96 ALA A C 1
ATOM 760 O O . ALA A 1 96 ? -7.772 -2.332 31.588 1.00 79.12 96 ALA A O 1
ATOM 761 N N . LYS A 1 97 ? -9.702 -1.195 31.530 1.00 83.12 97 LYS A N 1
ATOM 762 C CA . LYS A 1 97 ? -9.857 -1.049 32.984 1.00 83.12 97 LYS A CA 1
ATOM 763 C C . LYS A 1 97 ? -11.323 -0.855 33.357 1.00 83.12 97 LYS A C 1
ATOM 765 O O . LYS A 1 97 ? -12.100 -0.326 32.567 1.00 83.12 97 LYS A O 1
ATOM 770 N N . SER A 1 98 ? -11.679 -1.196 34.596 1.00 86.00 98 SER A N 1
ATOM 771 C CA . SER A 1 98 ? -12.976 -0.797 35.149 1.00 86.00 98 SER A CA 1
ATOM 772 C C . SER A 1 98 ? -13.003 0.718 35.313 1.00 86.00 98 SER A C 1
ATOM 774 O O . SER A 1 98 ? -12.149 1.279 36.003 1.00 86.00 98 SER A O 1
ATOM 776 N N . ILE A 1 99 ? -13.984 1.373 34.704 1.00 90.12 99 ILE A N 1
ATOM 777 C CA . ILE A 1 99 ? -14.249 2.794 34.932 1.00 90.12 99 ILE A CA 1
ATOM 778 C C . ILE A 1 99 ? -15.295 2.980 36.032 1.00 90.12 99 ILE A C 1
ATOM 780 O O . ILE A 1 99 ? -16.036 2.053 36.361 1.00 90.12 99 ILE A O 1
ATOM 784 N N . ASP A 1 100 ? -15.360 4.185 36.593 1.00 91.00 100 ASP A N 1
ATOM 785 C CA . ASP A 1 100 ? -16.513 4.601 37.387 1.00 91.00 100 ASP A CA 1
ATOM 786 C C . ASP A 1 100 ? -17.628 5.074 36.445 1.00 91.00 100 ASP A C 1
ATOM 788 O O . ASP A 1 100 ? -17.392 5.924 35.584 1.00 91.00 100 ASP A O 1
ATOM 792 N N . VAL A 1 101 ? -18.838 4.528 36.582 1.00 92.56 101 VAL A N 1
ATOM 793 C CA . VAL A 1 101 ? -19.969 4.842 35.692 1.00 92.56 101 VAL A CA 1
ATOM 794 C C . VAL A 1 101 ? -20.379 6.315 35.783 1.00 92.56 101 VAL A C 1
ATOM 796 O O . VAL A 1 101 ? -20.839 6.880 34.793 1.00 92.56 101 VAL A O 1
ATOM 799 N N . THR A 1 102 ? -20.116 6.970 36.919 1.00 92.81 102 THR A N 1
ATOM 800 C CA . THR A 1 102 ? -20.353 8.413 37.117 1.00 92.81 102 THR A CA 1
ATOM 801 C C . THR A 1 102 ? -19.542 9.290 36.156 1.00 92.81 102 THR A C 1
ATOM 803 O O . THR A 1 102 ? -19.917 10.426 35.871 1.00 92.81 102 THR A O 1
ATOM 806 N N . SER A 1 103 ? -18.457 8.756 35.581 1.00 91.81 103 SER A N 1
ATOM 807 C CA . SER A 1 103 ? -17.658 9.447 34.560 1.00 91.81 103 SER A CA 1
ATOM 808 C C . SER A 1 103 ? -18.314 9.477 33.172 1.00 91.81 103 SER A C 1
ATOM 810 O O . SER A 1 103 ? -17.880 10.232 32.296 1.00 91.81 103 SER A O 1
ATOM 812 N N . ILE A 1 104 ? -19.358 8.673 32.939 1.00 92.62 104 ILE A N 1
ATOM 813 C CA . ILE A 1 104 ? -20.060 8.613 31.655 1.00 92.62 104 ILE A CA 1
ATOM 814 C C . ILE A 1 104 ? -21.081 9.751 31.593 1.00 92.62 104 ILE A C 1
ATOM 816 O O . ILE A 1 104 ? -22.124 9.707 32.241 1.00 92.62 104 ILE A O 1
ATOM 820 N N . SER A 1 105 ? -20.806 10.769 30.780 1.00 92.69 105 SER A N 1
ATOM 821 C CA . SER A 1 105 ? -21.760 11.851 30.526 1.00 92.69 105 SER A CA 1
ATOM 822 C C . SER A 1 105 ? -22.897 11.412 29.597 1.00 92.69 105 SER A C 1
ATOM 824 O O . SER A 1 105 ? -22.733 10.508 28.770 1.00 92.69 105 SER A O 1
ATOM 826 N N . PHE A 1 106 ? -24.028 12.123 29.654 1.00 91.56 106 PHE A N 1
ATOM 827 C CA . PHE A 1 106 ? -25.134 11.950 28.707 1.00 91.56 106 PHE A CA 1
ATOM 828 C C . PHE A 1 106 ? -24.660 12.005 27.246 1.00 91.56 106 PHE A C 1
ATOM 830 O O . PHE A 1 106 ? -25.020 11.153 26.438 1.00 91.56 106 PHE A O 1
ATOM 837 N N . ALA A 1 107 ? -23.787 12.959 26.904 1.00 91.12 107 ALA A N 1
ATOM 838 C CA . ALA A 1 107 ? -23.265 13.114 25.546 1.00 91.12 107 ALA A CA 1
ATOM 839 C C . ALA A 1 107 ? -22.460 11.889 25.074 1.00 91.12 107 ALA A C 1
ATOM 841 O O . ALA A 1 107 ? -22.618 11.448 23.933 1.00 91.12 107 ALA A O 1
ATOM 842 N N . ASN A 1 108 ? -21.627 11.308 25.945 1.00 89.88 108 ASN A N 1
ATOM 843 C CA . ASN A 1 108 ? -20.875 10.091 25.628 1.00 89.88 108 ASN A CA 1
ATOM 844 C C . ASN A 1 108 ? -21.813 8.896 25.441 1.00 89.88 108 ASN A C 1
ATOM 846 O O . ASN A 1 108 ? -21.661 8.129 24.488 1.00 89.88 108 ASN A O 1
ATOM 850 N N . PHE A 1 109 ? -22.828 8.784 26.297 1.00 93.19 109 PHE A N 1
ATOM 851 C CA . PHE A 1 109 ? -23.848 7.753 26.169 1.00 93.19 109 PHE A CA 1
ATOM 852 C C . PHE A 1 109 ? -24.649 7.875 24.861 1.00 93.19 109 PHE A C 1
ATOM 854 O O . PHE A 1 109 ? -24.855 6.875 24.173 1.00 93.19 109 PHE A O 1
ATOM 861 N N . GLN A 1 110 ? -25.039 9.087 24.451 1.00 91.94 110 GLN A N 1
ATOM 862 C CA . GLN A 1 110 ? -25.734 9.307 23.176 1.00 91.94 110 GLN A CA 1
ATOM 863 C C . GLN A 1 110 ? -24.865 8.952 21.966 1.00 91.94 110 GLN A C 1
ATOM 865 O O . GLN A 1 110 ? -25.343 8.300 21.038 1.00 91.94 110 GLN A O 1
ATOM 870 N N . ARG A 1 111 ? -23.574 9.309 21.983 1.00 91.38 111 ARG A N 1
ATOM 871 C CA . ARG A 1 111 ? -22.629 8.913 20.923 1.00 91.38 111 ARG A CA 1
ATOM 872 C C . ARG A 1 111 ? -22.540 7.396 20.779 1.00 91.38 111 ARG A C 1
ATOM 874 O O . ARG A 1 111 ? -22.582 6.891 19.659 1.00 91.38 111 ARG A O 1
ATOM 881 N N . PHE A 1 112 ? -22.473 6.675 21.898 1.00 90.94 112 PHE A N 1
ATOM 882 C CA . PHE A 1 112 ? -22.497 5.214 21.892 1.00 90.94 112 PHE A CA 1
ATOM 883 C C . PHE A 1 112 ? -23.806 4.672 21.300 1.00 90.94 112 PHE A C 1
ATOM 885 O O . PHE A 1 112 ? -23.772 3.834 20.398 1.00 90.94 112 PHE A O 1
ATOM 892 N N . ARG A 1 113 ? -24.953 5.191 21.755 1.00 90.19 113 ARG A N 1
ATOM 893 C CA . ARG A 1 113 ? -26.283 4.774 21.285 1.00 90.19 113 ARG A CA 1
ATOM 894 C C . ARG A 1 113 ? -26.493 4.965 19.784 1.00 90.19 113 ARG A C 1
ATOM 896 O O . ARG A 1 113 ? -27.129 4.119 19.171 1.00 90.19 113 ARG A O 1
ATOM 903 N N . ILE A 1 114 ? -25.995 6.061 19.214 1.00 89.12 114 ILE A N 1
ATOM 904 C CA . ILE A 1 114 ? -26.189 6.392 17.794 1.00 89.12 114 ILE A CA 1
ATOM 905 C C . ILE A 1 114 ? -25.187 5.647 16.901 1.00 89.12 114 ILE A C 1
ATOM 907 O O . ILE A 1 114 ? -25.547 5.223 15.809 1.00 89.12 114 ILE A O 1
ATOM 911 N N . GLY A 1 115 ? -23.930 5.510 17.336 1.00 85.00 115 GLY A N 1
ATOM 912 C CA . GLY A 1 115 ? -22.853 5.033 16.463 1.00 85.00 115 GLY A CA 1
ATOM 913 C C . GLY A 1 115 ? -22.445 3.569 16.631 1.00 85.00 115 GLY A C 1
ATOM 914 O O . GLY A 1 115 ? -21.845 3.009 15.718 1.00 85.00 115 GLY A O 1
ATOM 915 N N . ARG A 1 116 ? -22.681 2.959 17.799 1.00 80.94 116 ARG A N 1
ATOM 916 C CA . ARG A 1 116 ? -22.086 1.654 18.160 1.00 80.94 116 ARG A CA 1
ATOM 917 C C . ARG A 1 116 ? -23.076 0.643 18.732 1.00 80.94 116 ARG A C 1
ATOM 919 O O . ARG A 1 116 ? -22.766 -0.544 18.754 1.00 80.94 116 ARG A O 1
ATOM 926 N N . TRP A 1 117 ? -24.215 1.094 19.247 1.00 86.88 117 TRP A N 1
ATOM 927 C CA . TRP A 1 117 ? -25.173 0.215 19.905 1.00 86.88 117 TRP A CA 1
ATOM 928 C C . TRP A 1 117 ? -25.993 -0.597 18.897 1.00 86.88 117 TRP A C 1
ATOM 930 O O . TRP A 1 117 ? -26.650 -0.038 18.024 1.00 86.88 117 TRP A O 1
ATOM 940 N N . ASP A 1 118 ? -25.994 -1.917 19.075 1.00 84.19 118 ASP A N 1
ATOM 941 C CA . ASP A 1 118 ? -26.858 -2.855 18.361 1.00 84.19 118 ASP A CA 1
ATOM 942 C C . ASP A 1 118 ? -27.928 -3.404 19.331 1.00 84.19 118 ASP A C 1
ATOM 944 O O . ASP A 1 118 ? -27.587 -4.099 20.296 1.00 84.19 118 ASP A O 1
ATOM 948 N N . PRO A 1 119 ? -29.228 -3.122 19.107 1.00 79.69 119 PRO A N 1
ATOM 949 C CA . PRO A 1 119 ? -30.312 -3.610 19.957 1.00 79.69 119 PRO A CA 1
ATOM 950 C C . PRO A 1 119 ? -30.461 -5.135 19.992 1.00 79.69 119 PRO A C 1
ATOM 952 O O . PRO A 1 119 ? -31.104 -5.641 20.920 1.00 79.69 119 PRO A O 1
ATOM 955 N N . SER A 1 120 ? -29.936 -5.854 18.997 1.00 77.94 120 SER A N 1
ATOM 956 C CA . SER A 1 120 ? -30.028 -7.313 18.855 1.00 77.94 120 SER A CA 1
ATOM 957 C C . SER A 1 120 ? -28.834 -8.059 19.456 1.00 77.94 120 SER A C 1
ATOM 959 O O . SER A 1 120 ? -28.969 -9.224 19.824 1.00 77.94 120 SER A O 1
ATOM 961 N N . ALA A 1 121 ? -27.700 -7.380 19.643 1.00 75.88 121 ALA A N 1
ATOM 962 C CA . ALA A 1 121 ? -26.490 -7.982 20.187 1.00 75.88 121 ALA A CA 1
ATOM 963 C C . ALA A 1 121 ? -26.653 -8.414 21.655 1.00 75.88 121 ALA A C 1
ATOM 965 O O . ALA A 1 121 ? -27.290 -7.736 22.465 1.00 75.88 121 ALA A O 1
ATOM 966 N N . GLU A 1 122 ? -26.058 -9.546 22.025 1.00 77.12 122 GLU A N 1
ATOM 967 C CA . GLU A 1 122 ? -26.007 -9.995 23.419 1.00 77.12 122 GLU A CA 1
ATOM 968 C C . GLU A 1 122 ? -25.165 -9.050 24.289 1.00 77.12 122 GLU A C 1
ATOM 970 O O . GLU A 1 122 ? -24.179 -8.460 23.833 1.00 77.12 122 GLU A O 1
ATOM 975 N N . VAL A 1 123 ? -25.548 -8.917 25.562 1.00 77.62 123 VAL A N 1
ATOM 976 C CA . VAL A 1 123 ? -24.759 -8.172 26.549 1.00 77.62 123 VAL A CA 1
ATOM 977 C C . VAL A 1 123 ? -23.519 -8.996 26.878 1.00 77.62 123 VAL A C 1
ATOM 979 O O . VAL A 1 123 ? -23.620 -10.120 27.355 1.00 77.62 123 VAL A O 1
ATOM 982 N N . VAL A 1 124 ? -22.340 -8.438 26.611 1.00 75.31 124 VAL A N 1
ATOM 983 C CA . VAL A 1 124 ? -21.055 -9.110 26.846 1.00 75.31 124 VAL A CA 1
ATOM 984 C C . VAL A 1 124 ? -20.314 -8.364 27.951 1.00 75.31 124 VAL A C 1
ATOM 986 O O . VAL A 1 124 ? -19.923 -7.211 27.717 1.00 75.31 124 VAL A O 1
ATOM 989 N N . PRO A 1 125 ? -20.078 -8.992 29.117 1.00 81.12 125 PRO A N 1
ATOM 990 C CA . PRO A 1 125 ? -19.320 -8.365 30.186 1.00 81.12 125 PRO A CA 1
ATOM 991 C C . PRO A 1 125 ? -17.883 -8.042 29.771 1.00 81.12 125 PRO A C 1
ATOM 993 O O . PRO A 1 125 ? -17.241 -8.782 29.031 1.00 81.12 125 PRO A O 1
ATOM 996 N N . TRP A 1 126 ? -17.353 -6.921 30.264 1.00 77.75 126 TRP A N 1
ATOM 997 C CA . TRP A 1 126 ? -16.019 -6.437 29.877 1.00 77.75 126 TRP A CA 1
ATOM 998 C C . TRP A 1 126 ? -14.867 -7.316 30.389 1.00 77.75 126 TRP A C 1
ATOM 1000 O O . TRP A 1 126 ? -13.813 -7.355 29.762 1.00 77.75 126 TRP A O 1
ATOM 1010 N N . LEU A 1 127 ? -15.078 -8.008 31.517 1.00 69.88 127 LEU A N 1
ATOM 1011 C CA . LEU A 1 127 ? -14.140 -8.981 32.094 1.00 69.88 127 LEU A CA 1
ATOM 1012 C C . LEU A 1 127 ? -14.263 -10.363 31.471 1.00 69.88 127 LEU A C 1
ATOM 1014 O O . LEU A 1 127 ? -13.382 -11.197 31.676 1.00 69.88 127 LEU A O 1
ATOM 1018 N N . THR A 1 128 ? -15.341 -10.630 30.731 1.00 62.03 128 THR A N 1
ATOM 1019 C CA . THR A 1 128 ? -15.368 -11.822 29.906 1.00 62.03 128 THR A CA 1
ATOM 1020 C C . THR A 1 128 ? -14.279 -11.599 28.875 1.00 62.03 128 THR A C 1
ATOM 1022 O O . THR A 1 128 ? -14.404 -10.751 27.989 1.00 62.03 128 THR A O 1
ATOM 1025 N N . THR A 1 129 ? -13.204 -12.376 28.983 1.00 45.09 129 THR A N 1
ATOM 1026 C CA . THR A 1 129 ? -12.390 -12.770 27.842 1.00 45.09 129 THR A CA 1
ATOM 1027 C C . THR A 1 129 ? -13.320 -13.494 26.878 1.00 45.09 129 THR A C 1
ATOM 1029 O O . THR A 1 129 ? -13.265 -14.704 26.683 1.00 45.09 129 THR A O 1
ATOM 1032 N N . ARG A 1 130 ? -14.202 -12.734 26.222 1.00 44.25 130 ARG A N 1
ATOM 1033 C CA . ARG A 1 130 ? -14.551 -13.047 24.861 1.00 44.25 130 ARG A CA 1
ATOM 1034 C C . A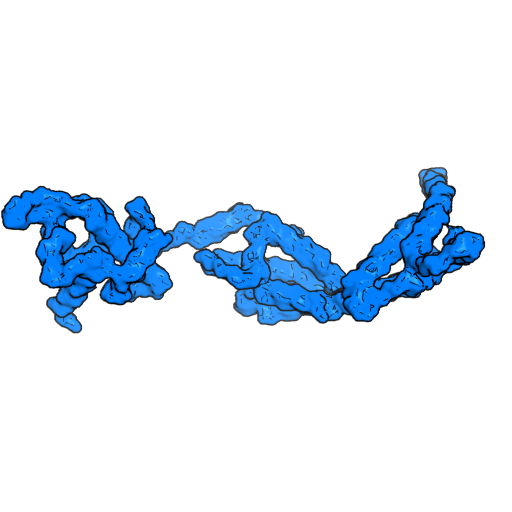RG A 1 130 ? -13.192 -12.916 24.203 1.00 44.25 130 ARG A C 1
ATOM 1036 O O . ARG A 1 130 ? -12.703 -11.803 24.002 1.00 44.25 130 ARG A O 1
ATOM 1043 N N . ALA A 1 131 ? -12.547 -14.062 23.960 1.00 42.75 131 ALA A N 1
ATOM 1044 C CA . ALA A 1 131 ? -11.641 -14.140 22.835 1.00 42.75 131 ALA A CA 1
ATOM 1045 C C . ALA A 1 131 ? -12.344 -13.318 21.751 1.00 42.75 131 ALA A C 1
ATOM 1047 O O . ALA A 1 131 ? -13.561 -13.511 21.568 1.00 42.75 131 ALA A O 1
ATOM 1048 N N . PRO A 1 132 ? -11.674 -12.327 21.143 1.00 46.78 132 PRO A N 1
ATOM 1049 C CA . PRO A 1 132 ? -12.274 -11.621 20.029 1.00 46.78 132 PRO A CA 1
ATOM 1050 C C . PRO A 1 132 ? -12.893 -12.679 19.105 1.00 46.78 132 PRO A C 1
ATOM 1052 O O . PRO A 1 132 ? -12.523 -13.852 19.145 1.00 46.78 132 PRO A O 1
ATOM 1055 N N . VAL A 1 133 ? -13.839 -12.333 18.257 1.00 51.00 133 VAL A N 1
ATOM 1056 C CA . VAL A 1 133 ? -13.967 -13.173 17.067 1.00 51.00 133 VAL A CA 1
ATOM 1057 C C . VAL A 1 133 ? -12.607 -13.032 16.362 1.00 51.00 133 VAL A C 1
ATOM 1059 O O . VAL A 1 133 ? -12.190 -11.920 16.072 1.00 51.00 133 VAL A O 1
ATOM 1062 N N . SER A 1 134 ? -11.792 -14.084 16.322 1.00 53.47 134 SER A N 1
ATOM 1063 C CA . SER A 1 134 ? -10.593 -14.154 17.183 1.00 53.47 134 SER A CA 1
ATOM 1064 C C . SER A 1 134 ? -9.411 -13.620 16.413 1.00 53.47 134 SER A C 1
ATOM 1066 O O . SER A 1 134 ? -9.282 -13.941 15.242 1.00 53.47 134 SER A O 1
ATOM 1068 N N . ALA A 1 135 ? -8.554 -12.808 17.036 1.00 53.34 135 ALA A N 1
ATOM 1069 C CA . ALA A 1 135 ? -7.278 -12.487 16.415 1.00 53.34 135 ALA A CA 1
ATOM 1070 C C . ALA A 1 135 ? -6.577 -13.797 16.036 1.00 53.34 135 ALA A C 1
ATOM 1072 O O . ALA A 1 135 ? -6.079 -13.895 14.931 1.00 53.34 135 ALA A O 1
ATOM 1073 N N . GLU A 1 136 ? -6.656 -14.843 16.864 1.00 52.31 136 GLU A N 1
ATOM 1074 C CA . GLU A 1 136 ? -6.210 -16.199 16.534 1.00 52.31 136 GLU A CA 1
ATOM 1075 C C . GLU A 1 136 ? -7.005 -16.855 15.395 1.00 52.31 136 GLU A C 1
ATOM 1077 O O . GLU A 1 136 ? -6.383 -17.524 14.589 1.00 52.31 136 GLU A O 1
ATOM 1082 N N . ALA A 1 137 ? -8.317 -16.649 15.251 1.00 57.59 137 ALA A N 1
ATOM 1083 C CA . ALA A 1 137 ? -9.108 -17.156 14.123 1.00 57.59 137 ALA A CA 1
ATOM 1084 C C . ALA A 1 137 ? -8.844 -16.391 12.814 1.00 57.59 137 ALA A C 1
ATOM 1086 O O . ALA A 1 137 ? -8.843 -17.003 11.755 1.00 57.59 137 ALA A O 1
ATOM 1087 N N . GLU A 1 138 ? -8.580 -15.084 12.861 1.00 60.28 138 GLU A N 1
ATOM 1088 C CA . GLU A 1 138 ? -8.119 -14.276 11.729 1.00 60.28 138 GLU A CA 1
ATOM 1089 C C . GLU A 1 138 ? -6.663 -14.595 11.384 1.00 60.28 138 GLU A C 1
ATOM 1091 O O . GLU A 1 138 ? -6.327 -14.665 10.210 1.00 60.28 138 GLU A O 1
ATOM 1096 N N . ILE A 1 139 ? -5.809 -14.850 12.380 1.00 60.56 139 ILE A N 1
ATOM 1097 C CA . ILE A 1 139 ? -4.434 -15.339 12.213 1.00 60.56 139 ILE A CA 1
ATOM 1098 C C . ILE A 1 139 ? -4.455 -16.762 11.650 1.00 60.56 139 ILE A C 1
ATOM 1100 O O . ILE A 1 139 ? -3.669 -17.076 10.766 1.00 60.56 139 ILE A O 1
ATOM 1104 N N . GLU A 1 140 ? -5.345 -17.635 12.115 1.00 62.97 140 GLU A N 1
ATOM 1105 C CA . GLU A 1 140 ? -5.487 -19.015 11.652 1.00 62.97 140 GLU A CA 1
ATOM 1106 C C . GLU A 1 140 ? -6.131 -19.059 10.264 1.00 62.97 140 GLU A C 1
ATOM 1108 O O . GLU A 1 140 ? -5.685 -19.820 9.409 1.00 62.97 140 GLU A O 1
ATOM 1113 N N . HIS A 1 141 ? -7.113 -18.198 9.994 1.00 67.88 141 HIS A N 1
ATOM 1114 C CA . HIS A 1 141 ? -7.656 -17.978 8.659 1.00 67.88 141 HIS A CA 1
ATOM 1115 C C . HIS A 1 141 ? -6.596 -17.386 7.734 1.00 67.88 141 HIS A C 1
ATOM 1117 O O . HIS A 1 141 ? -6.450 -17.863 6.620 1.00 67.88 141 HIS A O 1
ATOM 1123 N N . TRP A 1 142 ? -5.796 -16.419 8.179 1.00 68.62 142 TRP A N 1
ATOM 1124 C CA . TRP A 1 142 ? -4.668 -15.903 7.410 1.00 68.62 142 TRP A CA 1
ATOM 1125 C C . TRP A 1 142 ? -3.673 -17.033 7.120 1.00 68.62 142 TRP A C 1
ATOM 1127 O O . TRP A 1 142 ? -3.435 -17.337 5.960 1.00 68.62 142 TRP A O 1
ATOM 1137 N N . ASN A 1 143 ? -3.217 -17.777 8.128 1.00 65.69 143 ASN A N 1
ATOM 1138 C CA . ASN A 1 143 ? -2.319 -18.924 7.958 1.00 65.69 143 ASN A CA 1
ATOM 1139 C C . ASN A 1 143 ? -2.884 -20.018 7.022 1.00 65.69 143 ASN A C 1
ATOM 1141 O O . ASN A 1 143 ? -2.108 -20.684 6.338 1.00 65.69 143 ASN A O 1
ATOM 1145 N N . LYS A 1 144 ? -4.211 -20.223 6.974 1.00 68.38 144 LYS A N 1
ATOM 1146 C CA . LYS A 1 144 ? -4.876 -21.231 6.117 1.00 68.38 144 LYS A CA 1
ATOM 1147 C C . LYS A 1 144 ? -5.184 -20.733 4.699 1.00 68.38 144 LYS A C 1
ATOM 1149 O O . LYS A 1 144 ? -5.054 -21.494 3.743 1.00 68.38 144 LYS A O 1
ATOM 1154 N N . THR A 1 145 ? -5.611 -19.483 4.555 1.00 57.59 145 THR A N 1
ATOM 1155 C CA . THR A 1 145 ? -6.069 -18.872 3.293 1.00 57.59 145 THR A CA 1
ATOM 1156 C C . THR A 1 145 ? -4.899 -18.348 2.472 1.00 57.59 145 THR A C 1
ATOM 1158 O O . THR A 1 145 ? -4.927 -18.344 1.242 1.00 57.59 145 THR A O 1
ATOM 1161 N N . VAL A 1 146 ? -3.839 -17.926 3.149 1.00 56.62 146 VAL A N 1
ATOM 1162 C CA . VAL A 1 146 ? -2.718 -17.222 2.554 1.00 56.62 146 VAL A CA 1
ATOM 1163 C C . VAL A 1 146 ? -1.601 -18.223 2.274 1.00 56.62 146 VAL A C 1
ATOM 1165 O O . VAL A 1 146 ? -0.597 -18.296 2.975 1.00 56.62 146 VAL A O 1
ATOM 1168 N N . LYS A 1 147 ? -1.747 -18.985 1.183 1.00 63.75 147 LYS A N 1
ATOM 1169 C CA . LYS A 1 147 ? -0.617 -19.675 0.534 1.00 63.75 147 LYS A CA 1
ATOM 1170 C C . LYS A 1 147 ? 0.294 -18.654 -0.159 1.00 63.75 147 LYS A C 1
ATOM 1172 O O . LYS A 1 147 ? 0.570 -18.792 -1.346 1.00 63.75 147 LYS A O 1
ATOM 1177 N N . ILE A 1 148 ? 0.723 -17.599 0.539 1.00 67.00 148 ILE A N 1
ATOM 1178 C CA . ILE A 1 148 ? 1.722 -16.701 -0.030 1.00 67.00 148 ILE A CA 1
ATOM 1179 C C . ILE A 1 148 ? 3.036 -17.450 -0.034 1.00 67.00 148 ILE A C 1
ATOM 1181 O O . ILE A 1 148 ? 3.628 -17.712 1.020 1.00 67.00 148 ILE A O 1
ATOM 1185 N N . SER A 1 149 ? 3.501 -17.781 -1.229 1.00 69.25 149 SER A N 1
ATOM 1186 C CA . SER A 1 149 ? 4.826 -18.327 -1.360 1.00 69.25 149 SER A CA 1
ATOM 1187 C C . SER A 1 149 ? 5.823 -17.180 -1.359 1.00 69.25 149 SER A C 1
ATOM 1189 O O . SER A 1 149 ? 5.723 -16.224 -2.125 1.00 69.25 149 SER A O 1
ATOM 1191 N N . ARG A 1 150 ? 6.864 -17.290 -0.531 1.00 70.38 150 ARG A N 1
ATOM 1192 C CA . ARG A 1 150 ? 7.995 -16.354 -0.606 1.00 70.38 150 ARG A CA 1
ATOM 1193 C C . ARG A 1 150 ? 8.667 -16.386 -1.985 1.00 70.38 150 ARG A C 1
ATOM 1195 O O . ARG A 1 150 ? 9.309 -15.410 -2.351 1.00 70.38 150 ARG A O 1
ATOM 1202 N N . SER A 1 151 ? 8.488 -17.466 -2.755 1.00 77.75 151 SER A N 1
ATOM 1203 C CA . SER A 1 151 ? 8.982 -17.580 -4.135 1.00 77.75 151 SER A CA 1
ATOM 1204 C C . SER A 1 151 ? 8.320 -16.613 -5.115 1.00 77.75 151 SER A C 1
ATOM 1206 O O . SER A 1 151 ? 8.878 -16.378 -6.182 1.00 77.75 151 SER A O 1
ATOM 1208 N N . ASP A 1 152 ? 7.153 -16.059 -4.775 1.00 83.81 152 ASP A N 1
ATOM 1209 C CA . ASP A 1 152 ? 6.416 -15.142 -5.654 1.00 83.81 152 ASP A CA 1
ATOM 1210 C C . ASP A 1 152 ? 7.088 -13.761 -5.723 1.00 83.81 152 ASP A C 1
ATOM 1212 O O . ASP A 1 152 ? 6.823 -12.959 -6.622 1.00 83.81 152 ASP A O 1
ATOM 1216 N N . TYR A 1 153 ? 7.997 -13.484 -4.785 1.00 88.88 153 TYR A N 1
ATOM 1217 C CA . TYR A 1 153 ? 8.758 -12.249 -4.725 1.00 88.88 153 TYR A CA 1
ATOM 1218 C C . TYR A 1 153 ? 10.135 -12.431 -5.362 1.00 88.88 153 TYR A C 1
ATOM 1220 O O . TYR A 1 153 ? 10.986 -13.175 -4.871 1.00 88.88 153 TYR A O 1
ATOM 1228 N N . LYS A 1 154 ? 10.376 -11.705 -6.456 1.00 89.94 154 LYS A N 1
ATOM 1229 C CA . LYS A 1 154 ? 11.666 -11.709 -7.157 1.00 89.94 154 LYS A CA 1
ATOM 1230 C C . LYS A 1 154 ? 12.752 -11.056 -6.304 1.00 89.94 154 LYS A C 1
ATOM 1232 O O . LYS A 1 154 ? 12.500 -10.104 -5.566 1.00 89.94 154 LYS A O 1
ATOM 1237 N N . GLU A 1 155 ? 13.985 -11.525 -6.453 1.00 92.81 155 GLU A N 1
ATOM 1238 C CA . GLU A 1 155 ? 15.125 -10.945 -5.746 1.00 92.81 155 GLU A CA 1
ATOM 1239 C C . GLU A 1 155 ? 15.555 -9.599 -6.345 1.00 92.81 155 GLU A C 1
ATOM 1241 O O . GLU A 1 155 ? 15.667 -9.437 -7.561 1.00 92.81 155 GLU A O 1
ATOM 1246 N N . PHE A 1 156 ? 15.881 -8.653 -5.470 1.00 90.38 156 PHE A N 1
ATOM 1247 C CA . PHE A 1 156 ? 16.462 -7.364 -5.815 1.00 90.38 156 PHE A CA 1
ATOM 1248 C C . PHE A 1 156 ? 17.980 -7.414 -5.662 1.00 90.38 156 PHE A C 1
ATOM 1250 O O . PHE A 1 156 ? 18.501 -7.338 -4.547 1.00 90.38 156 PHE A O 1
ATOM 1257 N N . ARG A 1 157 ? 18.699 -7.578 -6.777 1.00 88.06 157 ARG A N 1
ATOM 1258 C CA . ARG A 1 157 ? 20.167 -7.744 -6.795 1.00 88.06 157 ARG A CA 1
ATOM 1259 C C . ARG A 1 157 ? 20.926 -6.543 -7.342 1.00 88.06 157 ARG A C 1
ATOM 1261 O O . ARG A 1 157 ? 22.061 -6.328 -6.937 1.00 88.06 157 ARG A O 1
ATOM 1268 N N . ASP A 1 158 ? 20.308 -5.792 -8.242 1.00 82.19 158 ASP A N 1
ATOM 1269 C CA . ASP A 1 158 ? 20.931 -4.671 -8.938 1.00 82.19 158 ASP A CA 1
ATOM 1270 C C . ASP A 1 158 ? 20.049 -3.432 -8.790 1.00 82.19 158 ASP A C 1
ATOM 1272 O O . ASP A 1 158 ? 18.874 -3.421 -9.171 1.00 82.19 158 ASP A O 1
ATOM 1276 N N . GLU A 1 159 ? 20.647 -2.394 -8.216 1.00 80.56 159 GLU A N 1
ATOM 1277 C CA . GLU A 1 159 ? 20.003 -1.125 -7.907 1.00 80.56 159 GLU A CA 1
ATOM 1278 C C . GLU A 1 159 ? 19.450 -0.440 -9.158 1.00 80.56 159 GLU A C 1
ATOM 1280 O O . GLU A 1 159 ? 18.384 0.168 -9.089 1.00 80.56 159 GLU A O 1
ATOM 1285 N N . ALA A 1 160 ? 20.080 -0.622 -10.326 1.00 72.31 160 ALA A N 1
ATOM 1286 C CA . ALA A 1 160 ? 19.636 -0.040 -11.596 1.00 72.31 160 ALA A CA 1
ATOM 1287 C C . ALA A 1 160 ? 18.206 -0.454 -11.997 1.00 72.31 160 ALA A C 1
ATOM 1289 O O . ALA A 1 160 ? 17.526 0.266 -12.739 1.00 72.31 160 ALA A O 1
ATOM 1290 N N . PHE A 1 161 ? 17.735 -1.599 -11.494 1.00 79.06 161 PHE A N 1
ATOM 1291 C CA . PHE A 1 161 ? 16.409 -2.143 -11.779 1.00 79.06 161 PHE A CA 1
ATOM 1292 C C . PHE A 1 161 ? 15.383 -1.865 -10.677 1.00 79.06 161 PHE A C 1
ATOM 1294 O O . PHE A 1 161 ? 14.303 -2.456 -10.714 1.00 79.06 161 PHE A O 1
ATOM 1301 N N . TRP A 1 162 ? 15.670 -0.955 -9.736 1.00 83.81 162 TRP A N 1
ATOM 1302 C CA . TRP A 1 162 ? 14.760 -0.601 -8.640 1.00 83.81 162 TRP A CA 1
ATOM 1303 C C . TRP A 1 162 ? 13.319 -0.355 -9.103 1.00 83.81 162 TRP A C 1
ATOM 1305 O O . TRP A 1 162 ? 12.396 -0.924 -8.534 1.00 83.81 162 TRP A O 1
ATOM 1315 N N . HIS A 1 163 ? 13.106 0.443 -10.155 1.00 80.12 163 HIS A N 1
ATOM 1316 C CA . HIS A 1 163 ? 11.755 0.767 -10.636 1.00 80.12 163 HIS A CA 1
ATOM 1317 C C . HIS A 1 163 ? 10.970 -0.478 -11.051 1.00 80.12 163 HIS A C 1
ATOM 1319 O O . HIS A 1 163 ? 9.893 -0.730 -10.525 1.00 80.12 163 HIS A O 1
ATOM 1325 N N . LYS A 1 164 ? 11.560 -1.307 -11.918 1.00 83.38 164 LYS A N 1
ATOM 1326 C CA . LYS A 1 164 ? 10.926 -2.544 -12.381 1.00 83.38 164 LYS A CA 1
ATOM 1327 C C . LYS A 1 164 ? 10.683 -3.512 -11.224 1.00 83.38 164 LYS A C 1
ATOM 1329 O O . LYS A 1 164 ? 9.621 -4.113 -11.131 1.00 83.38 164 LYS A O 1
ATOM 1334 N N . TRP A 1 165 ? 11.667 -3.657 -10.338 1.00 89.50 165 TRP A N 1
ATOM 1335 C CA . TRP A 1 165 ? 11.542 -4.538 -9.184 1.00 89.50 165 TRP A CA 1
ATOM 1336 C C . TRP A 1 165 ? 10.465 -4.056 -8.203 1.00 89.50 165 TRP A C 1
ATOM 1338 O O . TRP A 1 165 ? 9.671 -4.864 -7.739 1.00 89.50 165 TRP A O 1
ATOM 1348 N N . SER A 1 166 ? 10.414 -2.759 -7.899 1.00 88.50 166 SER A N 1
ATOM 1349 C CA . SER A 1 166 ? 9.453 -2.186 -6.948 1.00 88.50 166 SER A CA 1
ATOM 1350 C C . SER A 1 166 ? 8.019 -2.208 -7.475 1.00 88.50 166 SER A C 1
ATOM 1352 O O . SER A 1 166 ? 7.103 -2.459 -6.694 1.00 88.50 166 SER A O 1
ATOM 1354 N N . GLU A 1 167 ? 7.812 -2.021 -8.782 1.00 88.25 167 GLU A N 1
ATOM 1355 C CA . GLU A 1 167 ? 6.511 -2.221 -9.432 1.00 88.25 167 GLU A CA 1
ATOM 1356 C C . GLU A 1 167 ? 6.064 -3.682 -9.360 1.00 88.25 167 GLU A C 1
ATOM 1358 O O . GLU A 1 167 ? 4.965 -3.955 -8.872 1.00 88.25 167 GLU A O 1
ATOM 1363 N N . ASP A 1 168 ? 6.931 -4.619 -9.764 1.00 89.12 168 ASP A N 1
ATOM 1364 C CA . ASP A 1 168 ? 6.665 -6.059 -9.667 1.00 89.12 168 ASP A CA 1
ATOM 1365 C C . ASP A 1 168 ? 6.346 -6.456 -8.214 1.00 89.12 168 ASP A C 1
ATOM 1367 O O . ASP A 1 168 ? 5.373 -7.162 -7.953 1.00 89.12 168 ASP A O 1
ATOM 1371 N N . PHE A 1 169 ? 7.124 -5.956 -7.249 1.00 91.62 169 PHE A N 1
ATOM 1372 C CA . PHE A 1 169 ? 6.919 -6.209 -5.824 1.00 91.62 169 PHE A CA 1
ATOM 1373 C C . PHE A 1 169 ? 5.560 -5.678 -5.349 1.00 91.62 169 PHE A C 1
ATOM 1375 O O . PHE A 1 169 ? 4.812 -6.400 -4.690 1.00 91.62 169 PHE A O 1
ATOM 1382 N N . LEU A 1 170 ? 5.204 -4.439 -5.707 1.00 90.44 170 LEU A N 1
ATOM 1383 C CA . LEU A 1 170 ? 3.925 -3.830 -5.336 1.00 90.44 170 LEU A CA 1
ATOM 1384 C C . LEU A 1 170 ? 2.736 -4.598 -5.932 1.00 90.44 170 LEU A C 1
ATOM 1386 O O . LEU A 1 170 ? 1.720 -4.768 -5.256 1.00 90.44 170 LEU A O 1
ATOM 1390 N N . LEU A 1 171 ? 2.854 -5.067 -7.176 1.00 88.50 171 LEU A N 1
ATOM 1391 C CA . LEU A 1 171 ? 1.833 -5.885 -7.833 1.00 88.50 171 LEU A CA 1
ATOM 1392 C C . LEU A 1 171 ? 1.624 -7.214 -7.100 1.00 88.50 171 LEU A C 1
ATOM 1394 O O . LEU A 1 171 ? 0.478 -7.554 -6.803 1.00 88.50 171 LEU A O 1
ATOM 1398 N N . THR A 1 172 ? 2.701 -7.907 -6.720 1.00 89.75 172 THR A N 1
ATOM 1399 C CA . THR A 1 172 ? 2.620 -9.140 -5.918 1.00 89.75 172 THR A CA 1
ATOM 1400 C C . THR A 1 172 ? 2.005 -8.884 -4.536 1.00 89.75 172 THR A C 1
ATOM 1402 O O . THR A 1 172 ? 1.171 -9.647 -4.054 1.00 89.75 172 THR A O 1
ATOM 1405 N N . VAL A 1 173 ? 2.347 -7.773 -3.876 1.00 89.44 173 VAL A N 1
ATOM 1406 C CA . VAL A 1 173 ? 1.723 -7.403 -2.591 1.00 89.44 173 VAL A CA 1
ATOM 1407 C C . VAL A 1 173 ? 0.223 -7.128 -2.749 1.00 89.44 173 VAL A C 1
ATOM 1409 O O . VAL A 1 173 ? -0.570 -7.538 -1.898 1.00 89.44 173 VAL A O 1
ATOM 1412 N N . LYS A 1 174 ? -0.183 -6.470 -3.841 1.00 86.44 174 LYS A N 1
ATOM 1413 C CA . LYS A 1 174 ? -1.594 -6.213 -4.164 1.00 86.44 174 LYS A CA 1
ATOM 1414 C C . LYS A 1 174 ? -2.366 -7.501 -4.446 1.00 86.44 174 LYS A C 1
ATOM 1416 O O . LYS A 1 174 ? -3.466 -7.652 -3.919 1.00 86.44 174 LYS A O 1
ATOM 1421 N N . SER A 1 175 ? -1.808 -8.447 -5.207 1.00 83.75 175 SER A N 1
ATOM 1422 C CA . SER A 1 175 ? -2.469 -9.738 -5.464 1.00 83.75 175 SER A CA 1
ATOM 1423 C C . SER A 1 175 ? -2.677 -10.541 -4.182 1.00 83.75 175 SER A C 1
ATOM 1425 O O . SER A 1 175 ? -3.684 -11.231 -4.038 1.00 83.75 175 SER A O 1
ATOM 1427 N N . HIS A 1 176 ? -1.770 -10.391 -3.217 1.00 84.56 176 HIS A N 1
ATOM 1428 C CA . HIS A 1 176 ? -1.876 -10.995 -1.889 1.00 84.56 176 HIS A CA 1
ATOM 1429 C C . HIS A 1 176 ? -2.767 -10.216 -0.914 1.00 84.56 176 HIS A C 1
ATOM 1431 O O . HIS A 1 176 ? -2.956 -10.665 0.214 1.00 84.56 176 HIS A O 1
ATOM 1437 N N . ARG A 1 177 ? -3.340 -9.078 -1.335 1.00 83.06 177 ARG A N 1
ATOM 1438 C CA . ARG A 1 177 ? -4.179 -8.194 -0.505 1.00 83.06 177 ARG A CA 1
ATOM 1439 C C . ARG A 1 177 ? -3.460 -7.691 0.755 1.00 83.06 177 ARG A C 1
ATOM 1441 O O . ARG A 1 177 ? -4.071 -7.555 1.808 1.00 83.06 177 ARG A O 1
ATOM 1448 N N . LEU A 1 178 ? -2.159 -7.414 0.641 1.00 87.25 178 LEU A N 1
ATOM 1449 C CA . LEU A 1 178 ? -1.303 -6.948 1.741 1.00 87.25 178 LEU A CA 1
ATOM 1450 C C . LEU A 1 178 ? -0.813 -5.500 1.557 1.00 87.25 178 LEU A C 1
ATOM 1452 O O . LEU A 1 178 ? 0.207 -5.104 2.124 1.00 87.25 178 LEU A O 1
ATOM 1456 N N . SER A 1 179 ? -1.502 -4.699 0.740 1.00 86.62 179 SER A N 1
ATOM 1457 C CA . SER A 1 179 ? -1.087 -3.324 0.412 1.00 86.62 179 SER A CA 1
ATOM 1458 C C . SER A 1 179 ? -0.986 -2.414 1.639 1.00 86.62 179 SER A C 1
ATOM 1460 O O . SER A 1 179 ? -0.065 -1.599 1.720 1.00 86.62 179 SER A O 1
ATOM 1462 N N . HIS A 1 180 ? -1.828 -2.637 2.652 1.00 86.88 180 HIS A N 1
ATOM 1463 C CA . HIS A 1 180 ? -1.825 -1.892 3.917 1.00 86.88 180 HIS A CA 1
ATOM 1464 C C . HIS A 1 180 ? -0.509 -2.007 4.704 1.00 86.88 180 HIS A C 1
ATOM 1466 O O . HIS A 1 180 ? -0.237 -1.181 5.579 1.00 86.88 180 HIS A O 1
ATOM 1472 N N . LEU A 1 181 ? 0.331 -3.008 4.416 1.00 88.94 181 LEU A N 1
ATOM 1473 C CA . LEU A 1 181 ? 1.645 -3.180 5.051 1.00 88.94 181 LEU A CA 1
ATOM 1474 C C . LEU A 1 181 ? 2.725 -2.250 4.480 1.00 88.94 181 LEU A C 1
ATOM 1476 O O . LEU A 1 181 ? 3.785 -2.109 5.094 1.00 88.94 181 LEU A O 1
ATOM 1480 N N . LEU A 1 182 ? 2.476 -1.628 3.323 1.00 88.06 182 LEU A N 1
ATOM 1481 C CA . LEU A 1 182 ? 3.389 -0.684 2.665 1.00 88.06 182 LEU A CA 1
ATOM 1482 C C . LEU A 1 182 ? 2.847 0.754 2.647 1.00 88.06 182 LEU A C 1
ATOM 1484 O O . LEU A 1 182 ? 3.594 1.688 2.359 1.00 88.06 182 LEU A O 1
ATOM 1488 N N . GLU A 1 183 ? 1.565 0.943 2.958 1.00 86.31 183 GLU A N 1
ATOM 1489 C CA . GLU A 1 183 ? 0.909 2.251 2.971 1.00 86.31 183 GLU A CA 1
ATOM 1490 C C . GLU A 1 183 ? 1.220 3.046 4.245 1.00 86.31 183 GLU A C 1
ATOM 1492 O O . GLU A 1 183 ? 1.125 2.554 5.373 1.00 86.31 183 GLU A O 1
ATOM 1497 N N . LYS A 1 184 ? 1.584 4.317 4.062 1.00 81.62 184 LYS A N 1
ATOM 1498 C CA . LYS A 1 184 ? 1.868 5.242 5.160 1.00 81.62 184 LYS A CA 1
ATOM 1499 C C . LYS A 1 184 ? 0.569 5.695 5.825 1.00 81.62 184 LYS A C 1
ATOM 1501 O O . LYS A 1 184 ? -0.360 6.112 5.146 1.00 81.62 184 LYS A O 1
ATOM 1506 N N . GLY A 1 185 ? 0.544 5.684 7.158 1.00 75.75 185 GLY A N 1
ATOM 1507 C CA . GLY A 1 185 ? -0.580 6.208 7.944 1.00 75.75 185 GLY A CA 1
ATOM 1508 C C . GLY A 1 185 ? -1.767 5.254 8.094 1.00 75.75 185 GLY A C 1
ATOM 1509 O O . GLY A 1 185 ? -2.785 5.656 8.648 1.00 75.75 185 GLY A O 1
ATOM 1510 N N . TYR A 1 186 ? -1.644 4.002 7.644 1.00 81.38 186 TYR A N 1
ATOM 1511 C CA . TYR A 1 186 ? -2.664 2.984 7.877 1.00 81.38 186 TYR A CA 1
ATOM 1512 C C . TYR A 1 186 ? -2.807 2.674 9.376 1.00 81.38 186 TYR A C 1
ATOM 1514 O O . TYR A 1 186 ? -1.823 2.343 10.044 1.00 81.38 186 TYR A O 1
ATOM 1522 N N . VAL A 1 187 ? -4.038 2.757 9.887 1.00 78.25 187 VAL A N 1
ATOM 1523 C CA . VAL A 1 187 ? -4.394 2.402 11.267 1.00 78.25 187 VAL A CA 1
ATOM 1524 C C . VAL A 1 187 ? -5.079 1.041 11.242 1.00 78.25 187 VAL A C 1
ATOM 1526 O O . VAL A 1 187 ? -6.157 0.899 10.673 1.00 78.25 187 VAL A O 1
ATOM 1529 N N . ALA A 1 188 ? -4.441 0.034 11.836 1.00 79.19 188 ALA A N 1
ATOM 1530 C CA . ALA A 1 188 ? -4.968 -1.323 11.840 1.00 79.19 188 ALA A CA 1
ATOM 1531 C C . ALA A 1 188 ? -6.155 -1.471 12.799 1.00 79.19 188 ALA A C 1
ATOM 1533 O O . ALA A 1 188 ? -6.045 -1.141 13.979 1.00 79.19 188 ALA A O 1
ATOM 1534 N N . GLU A 1 189 ? -7.251 -2.047 12.303 1.00 73.38 189 GLU A N 1
ATOM 1535 C CA . GLU A 1 189 ? -8.406 -2.435 13.123 1.00 73.38 189 GLU A CA 1
ATOM 1536 C C . GLU A 1 189 ? -8.042 -3.541 14.130 1.00 73.38 189 GLU A C 1
ATOM 1538 O O . GLU A 1 189 ? -8.495 -3.511 15.273 1.00 73.38 189 GLU A O 1
ATOM 1543 N N . ASN A 1 190 ? -7.159 -4.470 13.735 1.00 77.56 190 ASN A N 1
ATOM 1544 C CA . ASN A 1 190 ? -6.600 -5.517 14.594 1.00 77.56 190 ASN A CA 1
ATOM 1545 C C . ASN A 1 190 ? -5.065 -5.370 14.718 1.00 77.56 190 ASN A C 1
ATOM 1547 O O . ASN A 1 190 ? -4.322 -5.834 13.843 1.00 77.56 190 ASN A O 1
ATOM 1551 N N . PRO A 1 191 ? -4.557 -4.762 15.810 1.00 78.56 191 PRO A N 1
ATOM 1552 C CA . PRO A 1 191 ? -3.121 -4.547 16.009 1.00 78.56 191 PRO A CA 1
ATOM 1553 C C . PRO A 1 191 ? -2.283 -5.834 16.085 1.00 78.56 191 PRO A C 1
ATOM 1555 O O . PRO A 1 191 ? -1.115 -5.836 15.692 1.00 78.56 191 PRO A O 1
ATOM 1558 N N . SER A 1 192 ? -2.858 -6.932 16.583 1.00 78.81 192 SER A N 1
ATOM 1559 C CA . SER A 1 192 ? -2.152 -8.210 16.747 1.00 78.81 192 SER A CA 1
ATOM 1560 C C . SER A 1 192 ? -1.911 -8.902 15.407 1.00 78.81 192 SER A C 1
ATOM 1562 O O . SER A 1 192 ? -0.802 -9.380 15.154 1.00 78.81 192 SER A O 1
ATOM 1564 N N . LEU A 1 193 ? -2.923 -8.906 14.532 1.00 80.75 193 LEU A N 1
ATOM 1565 C CA . LEU A 1 193 ? -2.805 -9.423 13.168 1.00 80.75 193 LEU A CA 1
ATOM 1566 C C . LEU A 1 193 ? -1.838 -8.567 12.341 1.00 80.75 193 LEU A C 1
ATOM 1568 O O . LEU A 1 193 ? -0.958 -9.112 11.675 1.00 80.75 193 LEU A O 1
ATOM 1572 N N . ASP A 1 194 ? -1.945 -7.237 12.439 1.00 85.50 194 ASP A N 1
ATOM 1573 C CA . ASP A 1 194 ? -1.046 -6.310 11.740 1.00 85.50 194 ASP A CA 1
ATOM 1574 C C . ASP A 1 194 ? 0.419 -6.549 12.122 1.00 85.50 194 ASP A C 1
ATOM 1576 O O . ASP A 1 194 ? 1.291 -6.570 11.256 1.00 85.50 194 ASP A O 1
ATOM 1580 N N . ARG A 1 195 ? 0.705 -6.818 13.404 1.00 84.62 195 ARG A N 1
ATOM 1581 C CA . ARG A 1 195 ? 2.060 -7.161 13.855 1.00 84.62 195 ARG A CA 1
ATOM 1582 C C . ARG A 1 195 ? 2.598 -8.417 13.166 1.00 84.62 195 ARG A C 1
ATOM 1584 O O . ARG A 1 195 ? 3.703 -8.371 12.634 1.00 84.62 195 ARG A O 1
ATOM 1591 N N . ILE A 1 196 ? 1.828 -9.504 13.144 1.00 83.69 196 ILE A N 1
ATOM 1592 C CA . ILE A 1 196 ? 2.249 -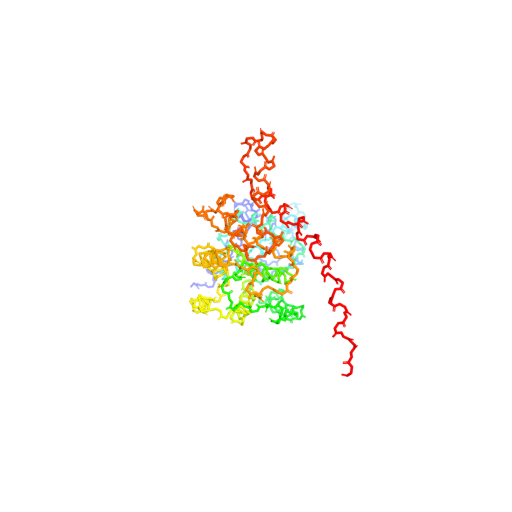10.777 12.532 1.00 83.69 196 ILE A CA 1
ATOM 1593 C C . ILE A 1 196 ? 2.453 -10.615 11.023 1.00 83.69 196 ILE A C 1
ATOM 1595 O O . ILE A 1 196 ? 3.450 -11.077 10.465 1.00 83.69 196 ILE A O 1
ATOM 1599 N N . GLN A 1 197 ? 1.544 -9.900 10.360 1.00 86.50 197 GLN A N 1
ATOM 1600 C CA . GLN A 1 197 ? 1.646 -9.612 8.934 1.00 86.50 197 GLN A CA 1
ATOM 1601 C C . GLN A 1 197 ? 2.876 -8.753 8.607 1.00 86.50 197 GLN A C 1
ATOM 1603 O O . GLN A 1 197 ? 3.585 -9.045 7.640 1.00 86.50 197 GLN A O 1
ATOM 1608 N N . ARG A 1 198 ? 3.181 -7.737 9.427 1.00 88.81 198 ARG A N 1
ATOM 1609 C CA . ARG A 1 198 ? 4.404 -6.928 9.294 1.00 88.81 198 ARG A CA 1
ATOM 1610 C C . ARG A 1 198 ? 5.665 -7.757 9.485 1.00 88.81 198 ARG A C 1
ATOM 1612 O O . ARG A 1 198 ? 6.580 -7.624 8.683 1.00 88.81 198 ARG A O 1
ATOM 1619 N N . GLU A 1 199 ? 5.727 -8.619 10.497 1.00 87.38 199 GLU A N 1
ATOM 1620 C CA . GLU A 1 199 ? 6.884 -9.497 10.727 1.00 87.38 199 GLU A CA 1
ATOM 1621 C C . GLU A 1 199 ? 7.118 -10.442 9.542 1.00 87.38 199 GLU A C 1
ATOM 1623 O O . GLU A 1 199 ? 8.247 -10.591 9.065 1.00 87.38 199 GLU A O 1
ATOM 1628 N N . TRP A 1 200 ? 6.044 -11.025 9.003 1.00 87.38 200 TRP A N 1
ATOM 1629 C CA . TRP A 1 200 ? 6.112 -11.864 7.810 1.00 87.38 200 TRP A CA 1
ATOM 1630 C C . TRP A 1 200 ? 6.589 -11.082 6.574 1.00 87.38 200 TRP A C 1
ATOM 1632 O O . TRP A 1 200 ? 7.476 -11.542 5.846 1.00 87.38 200 TRP A O 1
ATOM 1642 N N . MET A 1 201 ? 6.047 -9.883 6.347 1.00 89.56 201 MET A N 1
ATOM 1643 C CA . MET A 1 201 ? 6.432 -9.025 5.223 1.00 89.56 201 MET A CA 1
ATOM 1644 C C . MET A 1 201 ? 7.879 -8.548 5.364 1.00 89.56 201 MET A C 1
ATOM 1646 O O . MET A 1 201 ? 8.642 -8.576 4.402 1.00 89.56 201 MET A O 1
ATOM 1650 N N . TYR A 1 202 ? 8.294 -8.185 6.574 1.00 89.56 202 TYR A N 1
ATOM 1651 C CA . TYR A 1 202 ? 9.663 -7.800 6.882 1.00 89.56 202 TYR A CA 1
ATOM 1652 C C . TYR A 1 202 ? 10.642 -8.949 6.607 1.00 89.56 202 TYR A C 1
ATOM 1654 O O . TYR A 1 202 ? 11.674 -8.749 5.965 1.00 89.56 202 TYR A O 1
ATOM 1662 N N . LYS A 1 203 ? 10.296 -10.183 6.998 1.00 88.44 203 LYS A N 1
ATOM 1663 C CA . LYS A 1 203 ? 11.099 -11.364 6.651 1.00 88.44 203 LYS A CA 1
ATOM 1664 C C . LYS A 1 203 ? 11.192 -11.573 5.138 1.00 88.44 203 LYS A C 1
ATOM 1666 O O . LYS A 1 203 ? 12.273 -11.885 4.642 1.00 88.44 203 LYS A O 1
ATOM 1671 N N . THR A 1 204 ? 10.092 -11.379 4.414 1.00 89.25 204 THR A N 1
ATOM 1672 C CA . THR A 1 204 ? 10.055 -11.467 2.946 1.00 89.25 204 THR A CA 1
ATOM 1673 C C . THR A 1 204 ? 10.960 -10.411 2.306 1.00 89.25 204 THR A C 1
ATOM 1675 O O . THR A 1 204 ? 11.768 -10.731 1.436 1.00 89.25 204 THR A O 1
ATOM 1678 N N . LEU A 1 205 ? 10.924 -9.169 2.793 1.00 89.69 205 LEU A N 1
ATOM 1679 C CA . LEU A 1 205 ? 11.827 -8.104 2.353 1.00 89.69 205 LEU A CA 1
ATOM 1680 C C . LEU A 1 205 ? 13.301 -8.474 2.584 1.00 89.69 205 LEU A C 1
ATOM 1682 O O . LEU A 1 205 ? 14.097 -8.363 1.656 1.00 89.69 205 LEU A O 1
ATOM 1686 N N . CYS A 1 206 ? 13.655 -9.005 3.758 1.00 87.88 206 CYS A N 1
ATOM 1687 C CA . CYS A 1 206 ? 15.006 -9.512 4.037 1.00 87.88 206 CYS A CA 1
ATOM 1688 C C . CYS A 1 206 ? 15.462 -10.617 3.073 1.00 87.88 206 CYS A C 1
ATOM 1690 O O . CYS A 1 206 ? 16.635 -10.669 2.699 1.00 87.88 206 CYS A O 1
ATOM 1692 N N . ASP A 1 207 ? 14.553 -11.503 2.665 1.00 88.25 207 ASP A N 1
ATOM 1693 C CA . ASP A 1 207 ? 14.877 -12.591 1.741 1.00 88.25 207 ASP A CA 1
ATOM 1694 C C . ASP A 1 207 ? 15.033 -12.086 0.303 1.00 88.25 207 ASP A C 1
ATOM 1696 O O . ASP A 1 207 ? 15.926 -12.541 -0.410 1.00 88.25 207 ASP A O 1
ATOM 1700 N N . THR A 1 208 ? 14.223 -11.115 -0.109 1.00 90.44 208 THR A N 1
ATOM 1701 C CA . THR A 1 208 ? 14.216 -10.585 -1.483 1.00 90.44 208 THR A CA 1
ATOM 1702 C C . THR A 1 208 ? 15.321 -9.562 -1.741 1.00 90.44 208 THR A C 1
ATOM 1704 O O . THR A 1 208 ? 15.889 -9.540 -2.831 1.00 90.44 208 THR A O 1
ATOM 1707 N N . ILE A 1 209 ? 15.678 -8.735 -0.758 1.00 90.81 209 ILE A N 1
ATOM 1708 C CA . ILE A 1 209 ? 16.618 -7.625 -0.936 1.00 90.81 209 ILE A CA 1
ATOM 1709 C C . ILE A 1 209 ? 18.058 -8.110 -0.773 1.00 90.81 209 ILE A C 1
ATOM 1711 O O . ILE A 1 209 ? 18.511 -8.472 0.315 1.00 90.81 209 ILE A O 1
ATOM 1715 N N . LYS A 1 210 ? 18.812 -8.099 -1.875 1.00 90.81 210 LYS A N 1
ATOM 1716 C CA . LYS A 1 210 ? 20.215 -8.533 -1.916 1.00 90.81 210 LYS A CA 1
ATOM 1717 C C . LYS A 1 210 ? 21.210 -7.380 -2.055 1.00 90.81 210 LYS A C 1
ATOM 1719 O O . LYS A 1 210 ? 22.388 -7.609 -1.773 1.00 90.81 210 LYS A O 1
ATOM 1724 N N . THR A 1 211 ? 20.759 -6.179 -2.421 1.00 87.38 211 THR A N 1
ATOM 1725 C CA . THR A 1 211 ? 21.606 -4.982 -2.565 1.00 87.38 211 THR A CA 1
ATOM 1726 C C . THR A 1 211 ? 22.214 -4.540 -1.232 1.00 87.38 211 THR A C 1
ATOM 1728 O O . THR A 1 211 ? 21.613 -4.698 -0.166 1.00 87.38 211 THR A O 1
ATOM 1731 N N . THR A 1 212 ? 23.425 -3.976 -1.279 1.00 84.19 212 THR A N 1
ATOM 1732 C CA . THR A 1 212 ? 24.147 -3.517 -0.081 1.00 84.19 212 THR A CA 1
ATOM 1733 C C . THR A 1 212 ? 23.402 -2.381 0.619 1.00 84.19 212 THR A C 1
ATOM 1735 O O . THR A 1 212 ? 23.207 -2.445 1.834 1.00 84.19 212 THR A O 1
ATOM 1738 N N . ALA A 1 213 ? 22.914 -1.385 -0.132 1.00 82.69 213 ALA A N 1
ATOM 1739 C CA . ALA A 1 213 ? 22.137 -0.284 0.435 1.00 82.69 213 ALA A CA 1
ATOM 1740 C C . ALA A 1 213 ? 20.810 -0.787 1.027 1.00 82.69 213 ALA A C 1
ATOM 1742 O O . ALA A 1 213 ? 20.465 -0.452 2.159 1.00 82.69 213 ALA A O 1
ATOM 1743 N N . GLY A 1 214 ? 20.100 -1.671 0.317 1.00 84.19 214 GLY A N 1
ATOM 1744 C CA . GLY A 1 214 ? 18.853 -2.264 0.802 1.00 84.19 214 GLY A CA 1
ATOM 1745 C C . GLY A 1 214 ? 19.018 -3.037 2.117 1.00 84.19 214 GLY A C 1
ATOM 1746 O O . GLY A 1 214 ? 18.223 -2.862 3.042 1.00 84.19 214 GLY A O 1
ATOM 1747 N N . LYS A 1 215 ? 20.088 -3.832 2.254 1.00 87.50 215 LYS A N 1
ATOM 1748 C CA . LYS A 1 215 ? 20.416 -4.533 3.510 1.00 87.50 215 LYS A CA 1
ATOM 1749 C C . LYS A 1 215 ? 20.735 -3.578 4.662 1.00 87.50 215 LYS A C 1
ATOM 1751 O O . LYS A 1 215 ? 20.357 -3.855 5.803 1.00 87.50 215 LYS A O 1
ATOM 1756 N N . LEU A 1 216 ? 21.403 -2.457 4.384 1.00 86.25 216 LEU A N 1
ATOM 1757 C CA . LEU A 1 216 ? 21.681 -1.430 5.389 1.00 86.25 216 LEU A CA 1
ATOM 1758 C C . LEU A 1 216 ? 20.375 -0.834 5.935 1.00 86.25 216 LEU A C 1
ATOM 1760 O O . LEU A 1 216 ? 20.202 -0.757 7.152 1.00 86.25 216 LEU A O 1
ATOM 1764 N N . PHE A 1 217 ? 19.430 -0.491 5.053 1.00 83.62 217 PHE A N 1
ATOM 1765 C CA . PHE A 1 217 ? 18.114 0.013 5.459 1.00 83.62 217 PHE A CA 1
ATOM 1766 C C . PHE A 1 217 ? 17.307 -1.016 6.250 1.00 83.62 217 PHE A C 1
ATOM 1768 O O . PHE A 1 217 ? 16.683 -0.654 7.244 1.00 83.62 217 PHE A O 1
ATOM 1775 N N . LEU A 1 218 ? 17.349 -2.296 5.864 1.00 85.75 218 LEU A N 1
ATOM 1776 C CA . LEU A 1 218 ? 16.700 -3.359 6.636 1.00 85.75 218 LEU A CA 1
ATOM 1777 C C . LEU A 1 218 ? 17.279 -3.421 8.052 1.00 85.75 218 LEU A C 1
ATOM 1779 O O . LEU A 1 218 ? 16.546 -3.346 9.030 1.00 85.75 218 LEU A O 1
ATOM 1783 N N . THR A 1 219 ? 18.604 -3.429 8.189 1.00 83.31 219 THR A N 1
ATOM 1784 C CA . THR A 1 219 ? 19.266 -3.528 9.501 1.00 83.31 219 THR A CA 1
ATOM 1785 C C . THR A 1 219 ? 18.861 -2.394 10.455 1.00 83.31 219 THR A C 1
ATOM 1787 O O . THR A 1 219 ? 18.676 -2.630 11.648 1.00 83.31 219 THR A O 1
ATOM 1790 N N . GLN A 1 220 ? 18.636 -1.180 9.940 1.00 79.94 220 GLN A N 1
ATOM 1791 C CA . GLN A 1 220 ? 18.162 -0.035 10.733 1.00 79.94 220 GLN A CA 1
ATOM 1792 C C . GLN A 1 220 ? 16.740 -0.216 11.294 1.00 79.94 220 GLN A C 1
ATOM 1794 O O . GLN A 1 220 ? 16.387 0.417 12.289 1.00 79.94 220 GLN A O 1
ATOM 1799 N N . HIS A 1 221 ? 15.922 -1.071 10.675 1.00 74.50 221 HIS A N 1
ATOM 1800 C CA . HIS A 1 221 ? 14.520 -1.304 11.032 1.00 74.50 221 HIS A CA 1
ATOM 1801 C C . HIS A 1 221 ? 14.264 -2.662 11.709 1.00 74.50 221 HIS A C 1
ATOM 1803 O O . HIS A 1 221 ? 13.115 -2.987 12.013 1.00 74.50 221 HIS A O 1
ATOM 1809 N N . LEU A 1 222 ? 15.325 -3.407 12.042 1.00 73.12 222 LEU A N 1
ATOM 1810 C CA . LEU A 1 222 ? 15.259 -4.765 12.591 1.00 73.12 222 LEU A CA 1
ATOM 1811 C C . LEU A 1 222 ? 14.472 -4.882 13.904 1.00 73.12 222 LEU A C 1
ATOM 1813 O O . LEU A 1 222 ? 13.817 -5.892 14.132 1.00 73.12 222 LEU A O 1
ATOM 1817 N N . LYS A 1 223 ? 14.522 -3.863 14.772 1.00 71.44 223 LYS A N 1
ATOM 1818 C CA . LYS A 1 223 ? 13.912 -3.932 16.110 1.00 71.44 223 LYS A CA 1
ATOM 1819 C C . LYS A 1 223 ? 12.386 -3.807 16.095 1.00 71.44 223 LYS A C 1
ATOM 1821 O O . LYS A 1 223 ? 11.729 -4.386 16.952 1.00 71.44 223 LYS A O 1
ATOM 1826 N N . ASN A 1 224 ? 11.835 -3.057 15.139 1.00 70.00 224 ASN A N 1
ATOM 1827 C CA . ASN A 1 224 ? 10.409 -2.721 15.129 1.00 70.00 224 ASN A CA 1
ATOM 1828 C C . ASN A 1 224 ? 9.649 -3.393 13.974 1.00 70.00 224 ASN A C 1
ATOM 1830 O O . ASN A 1 224 ? 8.425 -3.331 13.953 1.00 70.00 224 ASN A O 1
ATOM 1834 N N . SER A 1 225 ? 10.349 -4.012 13.010 1.00 79.06 225 SER A N 1
ATOM 1835 C CA . SER A 1 225 ? 9.751 -4.626 11.810 1.00 79.06 225 SER A CA 1
ATOM 1836 C C . SER A 1 225 ? 8.768 -3.693 11.082 1.00 79.06 225 SER A C 1
ATOM 1838 O O . SER A 1 225 ? 7.771 -4.127 10.509 1.00 79.06 225 SER A O 1
ATOM 1840 N N . GLU A 1 226 ? 9.037 -2.384 11.118 1.00 82.88 226 GLU A N 1
ATOM 1841 C CA . GLU A 1 226 ? 8.167 -1.350 10.549 1.00 82.88 226 GLU A CA 1
ATOM 1842 C C . GLU A 1 226 ? 8.332 -1.281 9.027 1.00 82.88 226 GLU A C 1
ATOM 1844 O O . GLU A 1 226 ? 9.107 -0.484 8.490 1.00 82.88 226 GLU A O 1
ATOM 1849 N N . THR A 1 227 ? 7.585 -2.133 8.323 1.00 87.12 227 THR A N 1
ATOM 1850 C CA . THR A 1 227 ? 7.626 -2.279 6.859 1.00 87.12 227 THR A CA 1
ATOM 1851 C C . THR A 1 227 ? 7.222 -1.009 6.115 1.00 87.12 227 THR A C 1
ATOM 1853 O O . THR A 1 227 ? 7.799 -0.705 5.074 1.00 87.12 227 THR A O 1
ATOM 1856 N N . ARG A 1 228 ? 6.287 -0.228 6.668 1.00 88.94 228 ARG A N 1
ATOM 1857 C CA . ARG A 1 228 ? 5.776 1.022 6.073 1.00 88.94 228 ARG A CA 1
ATOM 1858 C C . ARG A 1 228 ? 6.859 2.094 5.998 1.00 88.94 228 ARG A C 1
ATOM 1860 O O . ARG A 1 228 ? 7.126 2.655 4.938 1.00 88.94 228 ARG A O 1
ATOM 1867 N N . LEU A 1 229 ? 7.524 2.334 7.129 1.00 85.19 229 LEU A N 1
ATOM 1868 C CA . LEU A 1 229 ? 8.602 3.315 7.234 1.00 85.19 229 LEU A CA 1
ATOM 1869 C C . LEU A 1 229 ? 9.825 2.884 6.418 1.00 85.19 229 LEU A C 1
ATOM 1871 O O . LEU A 1 229 ? 10.467 3.714 5.776 1.00 85.19 229 LEU A O 1
ATOM 1875 N N . PHE A 1 230 ? 10.124 1.582 6.419 1.00 88.00 230 PHE A N 1
ATOM 1876 C CA . PHE A 1 230 ? 11.156 1.007 5.566 1.00 88.00 230 PHE A CA 1
ATOM 1877 C C . PHE A 1 230 ? 10.871 1.272 4.079 1.00 88.00 230 PHE A C 1
ATOM 1879 O O . PHE A 1 230 ? 11.734 1.803 3.379 1.00 88.00 230 PHE A O 1
ATOM 1886 N N . TRP A 1 231 ? 9.660 0.957 3.608 1.00 90.12 231 TRP A N 1
ATOM 1887 C CA . TRP A 1 231 ? 9.277 1.118 2.205 1.00 90.12 231 TRP A CA 1
ATOM 1888 C C . TRP A 1 231 ? 9.334 2.579 1.753 1.00 90.12 231 TRP A C 1
ATOM 1890 O O . TRP A 1 231 ? 9.843 2.868 0.669 1.00 90.12 231 TRP A O 1
ATOM 1900 N N . GLU A 1 232 ? 8.883 3.509 2.599 1.00 87.69 232 GLU A N 1
ATOM 1901 C CA . GLU A 1 232 ? 8.982 4.950 2.346 1.00 87.69 232 GLU A CA 1
ATOM 1902 C C . GLU A 1 232 ? 10.441 5.396 2.202 1.00 87.69 232 GLU A C 1
ATOM 1904 O O . GLU A 1 232 ? 10.800 6.034 1.211 1.00 87.69 232 GLU A O 1
ATOM 1909 N N . LYS A 1 233 ? 11.301 5.040 3.162 1.00 85.44 233 LYS A N 1
ATOM 1910 C CA . LYS A 1 233 ? 12.718 5.421 3.128 1.00 85.44 233 LYS A CA 1
ATOM 1911 C C . LYS A 1 233 ? 13.445 4.828 1.931 1.00 85.44 233 LYS A C 1
ATOM 1913 O O . LYS A 1 233 ? 14.207 5.543 1.291 1.00 85.44 233 LYS A O 1
ATOM 1918 N N . MET A 1 234 ? 13.203 3.557 1.616 1.00 85.62 234 MET A N 1
ATOM 1919 C CA . MET A 1 234 ? 13.826 2.888 0.474 1.00 85.62 234 MET A CA 1
ATOM 1920 C C . MET A 1 234 ? 13.350 3.502 -0.847 1.00 85.62 234 MET A C 1
ATOM 1922 O O . MET A 1 234 ? 14.167 3.820 -1.708 1.00 85.62 234 MET A O 1
ATOM 1926 N N . SER A 1 235 ? 12.045 3.767 -0.968 1.00 85.50 235 SER A N 1
ATOM 1927 C CA . SER A 1 235 ? 11.473 4.458 -2.126 1.00 85.50 235 SER A CA 1
ATOM 1928 C C . SER A 1 235 ? 12.055 5.855 -2.298 1.00 85.50 235 SER A C 1
ATOM 1930 O O . SER A 1 235 ? 12.412 6.226 -3.410 1.00 85.50 235 SER A O 1
ATOM 1932 N N . ASN A 1 236 ? 12.189 6.625 -1.218 1.00 83.81 236 ASN A N 1
ATOM 1933 C CA . ASN A 1 236 ? 12.801 7.949 -1.270 1.00 83.81 236 ASN A CA 1
ATOM 1934 C C . ASN A 1 236 ? 14.296 7.864 -1.584 1.00 83.81 236 ASN A C 1
ATOM 1936 O O . ASN A 1 236 ? 14.783 8.640 -2.394 1.00 83.81 236 ASN A O 1
ATOM 1940 N N . HIS A 1 237 ? 15.026 6.906 -1.015 1.00 81.00 237 HIS A N 1
ATOM 1941 C CA . HIS A 1 237 ? 16.439 6.717 -1.322 1.00 81.00 237 HIS A CA 1
ATOM 1942 C C . HIS A 1 237 ? 16.650 6.465 -2.815 1.00 81.00 237 HIS A C 1
ATOM 1944 O O . HIS A 1 237 ? 17.402 7.197 -3.439 1.00 81.00 237 HIS A O 1
ATOM 1950 N N . TYR A 1 238 ? 15.931 5.520 -3.418 1.00 77.00 238 TYR A N 1
ATOM 1951 C CA . TYR A 1 238 ? 16.110 5.211 -4.838 1.00 77.00 238 TYR A CA 1
ATOM 1952 C C . TYR A 1 238 ? 15.459 6.222 -5.796 1.00 77.00 238 TYR A C 1
ATOM 1954 O O . TYR A 1 238 ? 15.853 6.294 -6.958 1.00 77.00 238 TYR A O 1
ATOM 1962 N N . LYS A 1 239 ? 14.504 7.038 -5.325 1.00 72.62 239 LYS A N 1
ATOM 1963 C CA . LYS A 1 239 ? 14.009 8.210 -6.069 1.00 72.62 239 LYS A CA 1
ATOM 1964 C C . LYS A 1 239 ? 15.017 9.362 -6.081 1.00 72.62 239 LYS A C 1
ATOM 1966 O O . LYS A 1 239 ? 15.108 10.060 -7.083 1.00 72.62 239 LYS A O 1
ATOM 1971 N N . THR A 1 240 ? 15.746 9.570 -4.984 1.00 67.44 240 THR A N 1
ATOM 1972 C CA . THR A 1 240 ? 16.549 10.787 -4.759 1.00 67.44 240 THR A CA 1
ATOM 1973 C C . THR A 1 240 ? 18.058 10.560 -4.895 1.00 67.44 240 THR A C 1
ATOM 1975 O O . THR A 1 240 ? 18.803 11.502 -5.143 1.00 67.44 240 THR A O 1
ATOM 1978 N N . SER A 1 241 ? 18.544 9.333 -4.715 1.00 58.97 241 SER A N 1
ATOM 1979 C CA . SER A 1 241 ? 19.963 9.020 -4.548 1.00 58.97 241 SER A CA 1
ATOM 1980 C C . SER A 1 241 ? 20.446 8.040 -5.610 1.00 58.97 241 SER A C 1
ATOM 1982 O O . SER A 1 241 ? 19.898 6.953 -5.746 1.00 58.97 241 SER A O 1
ATOM 1984 N N . MET A 1 242 ? 21.515 8.427 -6.311 1.00 57.38 242 MET A N 1
ATOM 1985 C CA . MET A 1 242 ? 22.497 7.585 -7.005 1.00 57.38 242 MET A CA 1
ATOM 1986 C C . MET A 1 242 ? 22.010 6.679 -8.148 1.00 57.38 242 MET A C 1
ATOM 1988 O O . MET A 1 242 ? 22.686 6.613 -9.160 1.00 57.38 242 MET A O 1
ATOM 1992 N N . THR A 1 243 ? 20.866 6.004 -8.073 1.00 60.97 243 THR A N 1
ATOM 1993 C CA . THR A 1 243 ? 20.392 5.075 -9.111 1.00 60.97 243 THR A CA 1
ATOM 1994 C C . THR A 1 243 ? 19.910 5.786 -10.363 1.00 60.97 243 THR A C 1
ATOM 1996 O O . THR A 1 243 ? 20.238 5.341 -11.458 1.00 60.97 243 THR A O 1
ATOM 1999 N N . ALA A 1 244 ? 19.196 6.907 -10.231 1.00 63.25 244 ALA A N 1
ATOM 2000 C CA . ALA A 1 244 ? 18.862 7.747 -11.381 1.00 63.25 244 ALA A CA 1
ATOM 2001 C C . ALA A 1 244 ? 20.140 8.272 -12.060 1.00 63.25 244 ALA A C 1
ATOM 2003 O O . ALA A 1 244 ? 20.247 8.212 -13.279 1.00 63.25 244 ALA A O 1
ATOM 2004 N N . THR A 1 245 ? 21.145 8.670 -11.272 1.00 68.94 245 THR A N 1
ATOM 2005 C CA . THR A 1 245 ? 22.455 9.141 -11.751 1.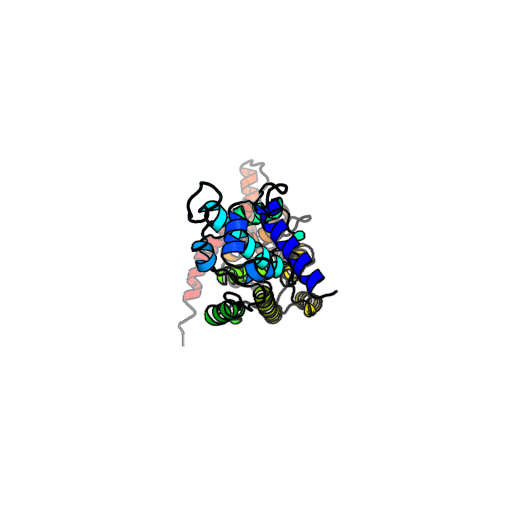00 68.94 245 THR A CA 1
ATOM 2006 C C . THR A 1 245 ? 23.313 8.027 -12.366 1.00 68.94 245 THR A C 1
ATOM 2008 O O . THR A 1 245 ? 23.929 8.223 -13.405 1.00 68.94 245 THR A O 1
ATOM 2011 N N . ILE A 1 246 ? 23.353 6.831 -11.773 1.00 72.06 246 ILE A N 1
ATOM 2012 C CA . ILE A 1 246 ? 24.069 5.661 -12.306 1.00 72.06 246 ILE A CA 1
ATOM 2013 C C . ILE A 1 246 ? 23.376 5.176 -13.576 1.00 72.06 246 ILE A C 1
ATOM 2015 O O . ILE A 1 246 ? 24.043 4.818 -14.541 1.00 72.06 246 ILE A O 1
ATOM 2019 N N . ARG A 1 247 ? 22.040 5.166 -13.605 1.00 71.94 247 ARG A N 1
ATOM 2020 C CA . ARG A 1 247 ? 21.269 4.773 -14.783 1.00 71.94 247 ARG A CA 1
ATOM 2021 C C . ARG A 1 247 ? 21.430 5.788 -15.902 1.00 71.94 247 ARG A C 1
ATOM 2023 O O . ARG A 1 247 ? 21.667 5.366 -17.031 1.00 71.94 247 ARG A O 1
ATOM 2030 N N . SER A 1 248 ? 21.348 7.085 -15.611 1.00 78.38 248 SER A N 1
ATOM 2031 C CA . SER A 1 248 ? 21.619 8.120 -16.606 1.00 78.38 248 SER A CA 1
ATOM 2032 C C . SER A 1 248 ? 23.059 8.008 -17.102 1.00 78.38 248 SER A C 1
ATOM 2034 O O . SER A 1 248 ? 23.265 7.949 -18.307 1.00 78.38 248 SER A O 1
ATOM 2036 N N . SER A 1 249 ? 24.041 7.827 -16.215 1.00 81.75 249 SER A N 1
ATOM 2037 C CA . SER A 1 249 ? 25.446 7.616 -16.582 1.00 81.75 249 SER A CA 1
ATOM 2038 C C . SER A 1 249 ? 25.648 6.371 -17.456 1.00 81.75 249 SER A C 1
ATOM 2040 O O . SER A 1 249 ? 26.230 6.477 -18.528 1.00 81.75 249 SER A O 1
ATOM 2042 N N . LYS A 1 250 ? 25.097 5.209 -17.086 1.00 83.38 250 LYS A N 1
ATOM 2043 C CA . LYS A 1 250 ? 25.204 3.962 -17.865 1.00 83.38 250 LYS A CA 1
ATOM 2044 C C . LYS A 1 250 ? 24.504 4.062 -19.221 1.00 83.38 250 LYS A C 1
ATOM 2046 O O . LYS A 1 250 ? 25.028 3.571 -20.218 1.00 83.38 250 LYS A O 1
ATOM 2051 N N . THR A 1 251 ? 23.332 4.696 -19.263 1.00 84.81 251 THR A N 1
ATOM 2052 C CA . THR A 1 251 ? 22.587 4.923 -20.512 1.00 84.81 251 THR A CA 1
ATOM 2053 C C . THR A 1 251 ? 23.338 5.912 -21.406 1.00 84.81 251 THR A C 1
ATOM 2055 O O . THR A 1 251 ? 23.465 5.673 -22.600 1.00 84.81 251 THR A O 1
ATOM 2058 N N . SER A 1 252 ? 23.927 6.961 -20.826 1.00 88.31 252 SER A N 1
ATOM 2059 C CA . SER A 1 252 ? 24.814 7.911 -21.506 1.00 88.31 252 SER A CA 1
ATOM 2060 C C . SER A 1 252 ? 26.054 7.227 -22.083 1.00 88.31 252 SER A C 1
ATOM 2062 O O . SER A 1 252 ? 26.358 7.418 -23.259 1.00 88.31 252 SER A O 1
ATOM 2064 N N . THR A 1 253 ? 26.731 6.366 -21.315 1.00 88.88 253 THR A N 1
ATOM 2065 C CA . THR A 1 253 ? 27.843 5.554 -21.826 1.00 88.88 253 THR A CA 1
ATOM 2066 C C . THR A 1 253 ? 27.376 4.688 -22.988 1.00 88.88 253 THR A C 1
ATOM 2068 O O . THR A 1 253 ? 27.988 4.725 -24.044 1.00 88.88 253 THR A O 1
ATOM 2071 N N . CYS A 1 254 ? 26.249 3.981 -22.852 1.00 87.06 254 CYS A N 1
ATOM 2072 C CA . CYS A 1 254 ? 25.715 3.167 -23.942 1.00 87.06 254 CYS A CA 1
ATOM 2073 C C . CYS A 1 254 ? 25.430 3.995 -25.204 1.00 87.06 254 CYS A C 1
ATOM 2075 O O . CYS A 1 254 ? 25.766 3.548 -26.292 1.00 87.06 254 CYS A O 1
ATOM 2077 N N . LEU A 1 255 ? 24.836 5.185 -25.078 1.00 90.50 255 LEU A N 1
ATOM 2078 C CA . LEU A 1 255 ? 24.546 6.064 -26.215 1.00 90.50 255 LEU A CA 1
ATOM 2079 C C . LEU A 1 255 ? 25.821 6.596 -26.882 1.00 90.50 255 LEU A C 1
ATOM 2081 O O . LEU A 1 255 ? 25.865 6.697 -28.101 1.00 90.50 255 LEU A O 1
ATOM 2085 N N . THR A 1 256 ? 26.853 6.913 -26.099 1.00 90.75 256 THR A N 1
ATOM 2086 C CA . THR A 1 256 ? 28.101 7.521 -26.597 1.00 90.75 256 THR A CA 1
ATOM 2087 C C . THR A 1 256 ? 29.131 6.508 -27.091 1.00 90.75 256 THR A C 1
ATOM 2089 O O . THR A 1 256 ? 29.991 6.866 -27.891 1.00 90.75 256 THR A O 1
ATOM 2092 N N . THR A 1 257 ? 29.062 5.250 -26.646 1.00 90.06 257 THR A N 1
ATOM 2093 C CA . THR A 1 257 ? 30.011 4.195 -27.041 1.00 90.06 257 THR A CA 1
ATOM 2094 C C . THR A 1 257 ? 29.394 3.104 -27.908 1.00 90.06 257 THR A C 1
ATOM 2096 O O . THR A 1 257 ? 30.121 2.204 -28.324 1.00 90.06 257 THR A O 1
ATOM 2099 N N . ALA A 1 258 ? 28.076 3.116 -28.143 1.00 89.00 258 ALA A N 1
ATOM 2100 C CA . ALA A 1 258 ? 27.436 2.131 -29.009 1.00 89.00 258 ALA A CA 1
ATOM 2101 C C . ALA A 1 258 ? 28.074 2.156 -30.397 1.00 89.00 258 ALA A C 1
ATOM 2103 O O . ALA A 1 258 ? 28.264 3.216 -30.986 1.00 89.00 258 ALA A O 1
ATOM 2104 N N . ASN A 1 259 ? 28.367 0.977 -30.933 1.00 89.00 259 ASN A N 1
ATOM 2105 C CA . ASN A 1 259 ? 28.888 0.825 -32.277 1.00 89.00 259 ASN A CA 1
ATOM 2106 C C . ASN A 1 259 ? 28.280 -0.434 -32.894 1.00 89.00 259 ASN A C 1
ATOM 2108 O O . ASN A 1 259 ? 28.365 -1.513 -32.326 1.00 89.00 259 ASN A O 1
ATOM 2112 N N . LEU A 1 260 ? 27.642 -0.309 -34.053 1.00 89.12 260 LEU A N 1
ATOM 2113 C CA . LEU A 1 260 ? 27.026 -1.450 -34.729 1.00 89.12 260 LEU A CA 1
ATOM 2114 C C . LEU A 1 260 ? 28.062 -2.340 -35.443 1.00 89.12 260 LEU A C 1
ATOM 2116 O O . LEU A 1 260 ? 27.795 -3.507 -35.715 1.00 89.12 260 LEU A O 1
ATOM 2120 N N . SER A 1 261 ? 29.249 -1.808 -35.745 1.00 85.81 261 SER A N 1
ATOM 2121 C CA . SER A 1 261 ? 30.310 -2.516 -36.477 1.00 85.81 261 SER A CA 1
ATOM 2122 C C . SER A 1 261 ? 31.244 -3.354 -35.594 1.00 85.81 261 SER A C 1
ATOM 2124 O O . SER A 1 261 ? 32.001 -4.167 -36.118 1.00 85.81 261 SER A O 1
ATOM 2126 N N . ASP A 1 262 ? 31.180 -3.205 -34.267 1.00 83.69 262 ASP A N 1
ATOM 2127 C CA . ASP A 1 262 ? 32.055 -3.909 -33.314 1.00 83.69 262 ASP A CA 1
ATOM 2128 C C . ASP A 1 262 ? 31.656 -5.380 -33.053 1.00 83.69 262 ASP A C 1
ATOM 2130 O O . ASP A 1 262 ? 32.361 -6.112 -32.358 1.00 83.69 262 ASP A O 1
ATOM 2134 N N . GLY A 1 263 ? 30.524 -5.827 -33.609 1.00 78.44 263 GLY A N 1
ATOM 2135 C CA . GLY A 1 263 ? 30.000 -7.184 -33.443 1.00 78.44 263 GLY A CA 1
ATOM 2136 C C . GLY A 1 263 ? 29.382 -7.477 -32.069 1.00 78.44 263 GLY A C 1
ATOM 2137 O O . GLY A 1 263 ? 29.017 -8.624 -31.799 1.00 78.44 263 GLY A O 1
ATOM 2138 N N . SER A 1 264 ? 29.234 -6.476 -31.197 1.00 81.19 264 SER A N 1
ATOM 2139 C CA . SER A 1 264 ? 28.588 -6.612 -29.884 1.00 81.19 264 SER A CA 1
ATOM 2140 C C . SER A 1 264 ? 27.077 -6.859 -29.999 1.00 81.19 264 SER A C 1
ATOM 2142 O O . SER A 1 264 ? 26.488 -7.566 -29.174 1.00 81.19 264 SER A O 1
ATOM 2144 N N . TRP A 1 265 ? 26.445 -6.337 -31.054 1.00 85.75 265 TRP A N 1
ATOM 2145 C CA . TRP A 1 265 ? 25.024 -6.513 -31.338 1.00 85.75 265 TRP A CA 1
ATOM 2146 C C . TRP A 1 265 ? 24.745 -7.803 -32.123 1.00 85.75 265 TRP A C 1
ATOM 2148 O O . TRP A 1 265 ? 25.278 -8.015 -33.208 1.00 85.75 265 TRP A O 1
ATOM 2158 N N . ARG A 1 266 ? 23.859 -8.664 -31.600 1.00 81.19 266 ARG A N 1
ATOM 2159 C CA . ARG A 1 266 ? 23.502 -9.970 -32.206 1.00 81.19 266 ARG A CA 1
ATOM 2160 C C . ARG A 1 266 ? 22.162 -9.980 -32.958 1.00 81.19 266 ARG A C 1
ATOM 2162 O O . ARG A 1 266 ? 21.652 -11.051 -33.278 1.00 81.19 266 ARG A O 1
ATOM 2169 N N . GLY A 1 267 ? 21.559 -8.814 -33.187 1.00 85.00 267 GLY A N 1
ATOM 2170 C CA . GLY A 1 267 ? 20.266 -8.669 -33.862 1.00 85.00 267 GLY A CA 1
ATOM 2171 C C . GLY A 1 267 ? 20.369 -8.046 -35.255 1.00 85.00 267 GLY A C 1
ATOM 2172 O O . GLY A 1 267 ? 21.449 -7.693 -35.716 1.00 85.00 267 GLY A O 1
ATOM 2173 N N . ILE A 1 268 ? 19.214 -7.872 -35.899 1.00 90.12 268 ILE A N 1
ATOM 2174 C CA . ILE A 1 268 ? 19.084 -7.125 -37.158 1.00 90.12 268 ILE A CA 1
ATOM 2175 C C . ILE A 1 268 ? 19.341 -5.624 -36.948 1.00 90.12 268 ILE A C 1
ATOM 2177 O O . ILE A 1 268 ? 19.226 -5.126 -35.816 1.00 90.12 268 ILE A O 1
ATOM 2181 N N . GLN A 1 269 ? 19.672 -4.903 -38.021 1.00 91.06 269 GLN A N 1
ATOM 2182 C CA . GLN A 1 269 ? 20.024 -3.482 -37.946 1.00 91.06 269 GLN A CA 1
ATOM 2183 C C . GLN A 1 269 ? 18.838 -2.627 -37.477 1.00 91.06 269 GLN A C 1
ATOM 2185 O O . GLN A 1 269 ? 19.018 -1.723 -36.659 1.00 91.06 269 GLN A O 1
ATOM 2190 N N . GLN A 1 270 ? 17.611 -2.954 -37.901 1.00 91.19 270 GLN A N 1
ATOM 2191 C CA . GLN A 1 270 ? 16.407 -2.249 -37.443 1.00 91.19 270 GLN A CA 1
ATOM 2192 C C . GLN A 1 270 ? 16.241 -2.294 -35.918 1.00 91.19 270 GLN A C 1
ATOM 2194 O O . GLN A 1 270 ? 15.971 -1.272 -35.288 1.00 91.19 270 GLN A O 1
ATOM 2199 N N . ASN A 1 271 ? 16.461 -3.459 -35.304 1.00 91.56 271 ASN A N 1
ATOM 2200 C CA . ASN A 1 271 ? 16.330 -3.615 -33.856 1.00 91.56 271 ASN A CA 1
ATOM 2201 C C . ASN A 1 271 ? 17.395 -2.816 -33.099 1.00 91.56 271 ASN A C 1
ATOM 2203 O O . ASN A 1 271 ? 17.117 -2.331 -32.005 1.00 91.56 271 ASN A O 1
ATOM 2207 N N . PHE A 1 272 ? 18.595 -2.667 -33.669 1.00 93.19 272 PHE A N 1
ATOM 2208 C CA . PHE A 1 272 ? 19.634 -1.822 -33.083 1.00 93.19 272 PHE A CA 1
ATOM 2209 C C . PHE A 1 272 ? 19.182 -0.361 -33.025 1.00 93.19 272 PHE A C 1
ATOM 2211 O O . PHE A 1 272 ? 19.251 0.259 -31.966 1.00 93.19 272 PHE A O 1
ATOM 2218 N N . ILE A 1 273 ? 18.660 0.166 -34.139 1.00 93.25 273 ILE A N 1
ATOM 2219 C CA . ILE A 1 273 ? 18.200 1.559 -34.242 1.00 93.25 273 ILE A CA 1
ATOM 2220 C C . ILE A 1 273 ? 17.030 1.816 -33.281 1.00 93.25 273 ILE A C 1
ATOM 2222 O O . ILE A 1 273 ? 17.031 2.815 -32.562 1.00 93.25 273 ILE A O 1
ATOM 2226 N N . LEU A 1 274 ? 16.064 0.893 -33.205 1.00 93.12 274 LEU A N 1
ATOM 2227 C CA . LEU A 1 274 ? 14.942 0.986 -32.262 1.00 93.12 274 LEU A CA 1
ATOM 2228 C C . LEU A 1 274 ? 15.409 0.946 -30.803 1.00 93.12 274 LEU A C 1
ATOM 2230 O O . LEU A 1 274 ? 14.941 1.737 -29.985 1.00 93.12 274 LEU A O 1
ATOM 2234 N N . ASN A 1 275 ? 16.354 0.062 -30.474 1.00 91.38 275 ASN A N 1
ATOM 2235 C CA . ASN A 1 275 ? 16.928 0.006 -29.135 1.00 91.38 275 ASN A CA 1
ATOM 2236 C C . ASN A 1 275 ? 17.670 1.304 -28.790 1.00 91.38 275 ASN A C 1
ATOM 2238 O O . ASN A 1 275 ? 17.488 1.823 -27.693 1.00 91.38 275 ASN A O 1
ATOM 2242 N N . PHE A 1 276 ? 18.459 1.856 -29.716 1.00 93.12 276 PHE A N 1
ATOM 2243 C CA . PHE A 1 276 ? 19.156 3.129 -29.517 1.00 93.12 276 PHE A CA 1
ATOM 2244 C C . PHE A 1 276 ? 18.172 4.277 -29.257 1.00 93.12 276 PHE A C 1
ATOM 2246 O O . PHE A 1 276 ? 18.339 5.032 -28.298 1.00 93.12 276 PHE A O 1
ATOM 2253 N N . LYS A 1 277 ? 17.104 4.369 -30.062 1.00 92.62 277 LYS A N 1
ATOM 2254 C CA . LYS A 1 277 ? 16.022 5.347 -29.878 1.00 92.62 277 LYS A CA 1
ATOM 2255 C C . LYS A 1 277 ? 15.391 5.239 -28.488 1.00 92.62 277 LYS A C 1
ATOM 2257 O O . LYS A 1 277 ? 15.219 6.251 -27.810 1.00 92.62 277 LYS A O 1
ATOM 2262 N N . GLU A 1 278 ? 15.114 4.020 -28.032 1.00 89.56 278 GLU A N 1
ATOM 2263 C CA . GLU A 1 278 ? 14.556 3.787 -26.698 1.00 89.56 278 GLU A CA 1
ATOM 2264 C C . GLU A 1 278 ? 15.543 4.147 -25.574 1.00 89.56 278 GLU A C 1
ATOM 2266 O O . GLU A 1 278 ? 15.137 4.747 -24.580 1.00 89.56 278 GLU A O 1
ATOM 2271 N N . GLN A 1 279 ? 16.847 3.877 -25.728 1.00 88.25 279 GLN A N 1
ATOM 2272 C CA . GLN A 1 279 ? 17.857 4.331 -24.760 1.00 88.25 279 GLN A CA 1
ATOM 2273 C C . GLN A 1 279 ? 17.915 5.864 -24.667 1.00 88.25 279 GLN A C 1
ATOM 2275 O O . GLN A 1 279 ? 18.016 6.404 -23.564 1.00 88.25 279 GLN A O 1
ATOM 2280 N N . GLY A 1 280 ? 17.795 6.573 -25.795 1.00 89.38 280 GLY A N 1
ATOM 2281 C CA . GLY A 1 280 ? 17.729 8.038 -25.831 1.00 89.38 280 GLY A CA 1
ATOM 2282 C C . GLY A 1 280 ? 16.533 8.586 -25.049 1.00 89.38 280 GLY A C 1
ATOM 2283 O O . GLY A 1 280 ? 16.692 9.476 -24.210 1.00 89.38 280 GLY A O 1
ATOM 2284 N N . ARG A 1 281 ? 15.349 7.994 -25.250 1.00 89.88 281 ARG A N 1
ATOM 2285 C CA . ARG A 1 281 ? 14.136 8.336 -24.493 1.00 89.88 281 ARG A CA 1
ATOM 2286 C C . ARG A 1 281 ? 14.309 8.071 -22.996 1.00 89.88 281 ARG A C 1
ATOM 2288 O O . ARG A 1 281 ? 14.062 8.961 -22.189 1.00 89.88 281 ARG A O 1
ATOM 2295 N N . ILE A 1 282 ? 14.789 6.879 -22.624 1.00 83.56 282 ILE A N 1
ATOM 2296 C CA . ILE A 1 282 ? 15.028 6.502 -21.222 1.00 83.56 282 ILE A CA 1
ATOM 2297 C C . ILE A 1 282 ? 15.989 7.487 -20.546 1.00 83.56 282 ILE A C 1
ATOM 2299 O O . ILE A 1 282 ? 15.745 7.875 -19.403 1.00 83.56 282 ILE A O 1
ATOM 2303 N N . TYR A 1 283 ? 17.061 7.902 -21.227 1.00 86.50 283 TYR A N 1
ATOM 2304 C CA . TYR A 1 283 ? 17.993 8.893 -20.692 1.00 86.50 283 TYR A CA 1
ATOM 2305 C C . TYR A 1 283 ? 17.312 10.246 -20.464 1.00 86.50 283 TYR A C 1
ATOM 2307 O O . TYR A 1 283 ? 17.378 10.771 -19.356 1.00 86.50 283 TYR A O 1
ATOM 2315 N N . ASN A 1 284 ? 16.606 10.778 -21.464 1.00 87.62 284 ASN A N 1
ATOM 2316 C CA . ASN A 1 284 ? 15.940 12.082 -21.374 1.00 87.62 284 ASN A CA 1
ATOM 2317 C C . ASN A 1 284 ? 14.776 12.120 -20.367 1.00 87.62 284 ASN A C 1
ATOM 2319 O O . ASN A 1 284 ? 14.474 13.187 -19.827 1.00 87.62 284 ASN A O 1
ATOM 2323 N N . ASP A 1 285 ? 14.143 10.979 -20.094 1.00 82.00 285 ASP A N 1
ATOM 2324 C CA . ASP A 1 285 ? 13.126 10.846 -19.045 1.00 82.00 285 ASP A CA 1
ATOM 2325 C C . ASP A 1 285 ? 13.748 10.737 -17.643 1.00 82.00 285 ASP A C 1
ATOM 2327 O O . ASP A 1 285 ? 13.160 11.197 -16.666 1.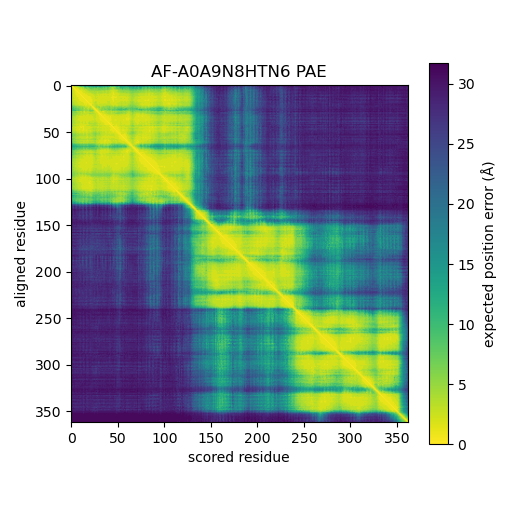00 82.00 285 ASP A O 1
ATOM 2331 N N . THR A 1 286 ? 14.942 10.143 -17.531 1.00 75.56 286 THR A N 1
ATOM 2332 C CA . THR A 1 286 ? 15.642 9.944 -16.247 1.00 75.56 286 THR A CA 1
ATOM 2333 C C . THR A 1 286 ? 16.466 11.173 -15.834 1.00 75.56 286 THR A C 1
ATOM 2335 O O . THR A 1 286 ? 16.605 11.458 -14.644 1.00 75.56 286 THR A O 1
ATOM 2338 N N . SER A 1 287 ? 17.021 11.911 -16.797 1.00 77.12 287 SER A N 1
ATOM 2339 C CA . SER A 1 287 ? 17.874 13.081 -16.572 1.00 77.12 287 SER A CA 1
ATOM 2340 C C . SER A 1 287 ? 17.040 14.362 -16.469 1.00 77.12 287 SER A C 1
ATOM 2342 O O . SER A 1 287 ? 16.427 14.803 -17.439 1.00 77.12 287 SER A O 1
ATOM 2344 N N . VAL A 1 288 ? 17.034 14.993 -15.290 1.00 66.81 288 VAL A N 1
ATOM 2345 C CA . VAL A 1 288 ? 16.266 16.231 -15.037 1.00 66.81 288 VAL A CA 1
ATOM 2346 C C . VAL A 1 288 ? 16.981 17.482 -15.564 1.00 66.81 288 VAL A C 1
ATOM 2348 O O . VAL A 1 288 ? 16.318 18.391 -16.056 1.00 66.81 288 VAL A O 1
ATOM 2351 N N . HIS A 1 289 ? 18.317 17.528 -15.494 1.00 68.81 289 HIS A N 1
ATOM 2352 C CA . HIS A 1 289 ? 19.108 18.725 -15.822 1.00 68.81 289 HIS A CA 1
ATOM 2353 C C . HIS A 1 289 ? 19.948 18.607 -17.104 1.00 68.81 289 HIS A C 1
ATOM 2355 O O . HIS A 1 289 ? 20.213 19.624 -17.734 1.00 68.81 289 HIS A O 1
ATOM 2361 N N . ASP A 1 290 ? 20.279 17.387 -17.538 1.00 80.81 290 ASP A N 1
ATOM 2362 C CA . ASP A 1 290 ? 21.201 17.132 -18.655 1.00 80.81 290 ASP A CA 1
ATOM 2363 C C . ASP A 1 290 ? 20.523 16.319 -19.767 1.00 80.81 290 ASP A C 1
ATOM 2365 O O . ASP A 1 290 ? 20.939 15.210 -20.087 1.00 80.81 290 ASP A O 1
ATOM 2369 N N . LYS A 1 291 ? 19.417 16.816 -20.329 1.00 88.38 291 LYS A N 1
ATOM 2370 C CA . LYS A 1 291 ? 18.755 16.130 -21.453 1.00 88.38 291 LYS A CA 1
ATOM 2371 C C . LYS A 1 291 ? 19.570 16.299 -22.731 1.00 88.38 291 LYS A C 1
ATOM 2373 O O . LYS A 1 291 ? 20.034 17.398 -23.032 1.00 88.38 291 LYS A O 1
ATOM 2378 N N . TYR A 1 292 ? 19.696 15.232 -23.513 1.00 90.81 292 TYR A N 1
ATOM 2379 C CA . TYR A 1 292 ? 20.280 15.320 -24.842 1.00 90.81 292 TYR A CA 1
ATOM 2380 C C . TYR A 1 292 ? 19.308 15.982 -25.805 1.00 90.81 292 TYR A C 1
ATOM 2382 O O . TYR A 1 292 ? 18.143 15.592 -25.905 1.00 90.81 292 TYR A O 1
ATOM 2390 N N . SER A 1 293 ? 19.821 16.965 -26.536 1.00 91.12 293 SER A N 1
ATOM 2391 C CA . SER A 1 293 ? 19.133 17.550 -27.681 1.00 91.12 293 SER A CA 1
ATOM 2392 C C . SER A 1 293 ? 19.103 16.572 -28.856 1.00 91.12 293 SER A C 1
ATOM 2394 O O . SER A 1 293 ? 19.978 15.711 -28.989 1.00 91.12 293 SER A O 1
ATOM 2396 N N . ASP A 1 294 ? 18.146 16.762 -29.760 1.00 89.56 294 ASP A N 1
ATOM 2397 C CA . ASP A 1 294 ? 18.045 15.999 -31.006 1.00 89.56 294 ASP A CA 1
ATOM 2398 C C . ASP A 1 294 ? 19.360 15.992 -31.792 1.00 89.56 294 ASP A C 1
ATOM 2400 O O . ASP A 1 294 ? 19.801 14.945 -32.260 1.00 89.56 294 ASP A O 1
ATOM 2404 N N . GLY A 1 295 ? 20.047 17.136 -31.865 1.00 88.50 295 GLY A N 1
ATOM 2405 C CA . GLY A 1 295 ? 21.339 17.244 -32.541 1.00 88.50 295 GLY A CA 1
ATOM 2406 C C . GLY A 1 295 ? 22.422 16.351 -31.925 1.00 88.50 295 GLY A C 1
ATOM 2407 O O . GLY A 1 295 ? 23.188 15.731 -32.660 1.00 88.50 295 GLY A O 1
ATOM 2408 N N . GLN A 1 296 ? 22.463 16.235 -30.593 1.00 91.00 296 GLN A N 1
ATOM 2409 C CA . GLN A 1 296 ? 23.400 15.344 -29.898 1.00 91.00 296 GLN A CA 1
ATOM 2410 C C . GLN A 1 296 ? 23.054 13.871 -30.139 1.00 91.00 296 GLN A C 1
ATOM 2412 O O . GLN A 1 296 ? 23.940 13.082 -30.455 1.00 91.00 296 GLN A O 1
ATOM 2417 N N . LEU A 1 297 ? 21.772 13.498 -30.061 1.00 92.44 297 LEU A N 1
ATOM 2418 C CA . LEU A 1 297 ? 21.334 12.124 -30.330 1.00 92.44 297 LEU A CA 1
ATOM 2419 C C . LEU A 1 297 ? 21.610 11.702 -31.782 1.00 92.44 297 LEU A C 1
ATOM 2421 O O . LEU A 1 297 ? 22.034 10.571 -32.016 1.00 92.44 297 LEU A O 1
ATOM 2425 N N . VAL A 1 298 ? 21.441 12.614 -32.746 1.00 91.88 298 VAL A N 1
ATOM 2426 C CA . VAL A 1 298 ? 21.822 12.398 -34.152 1.00 91.88 298 VAL A CA 1
ATOM 2427 C C . VAL A 1 298 ? 23.328 12.171 -34.283 1.00 91.88 298 VAL A C 1
ATOM 2429 O O . VAL A 1 298 ? 23.730 11.230 -34.961 1.00 91.88 298 VAL A O 1
ATOM 2432 N N . GLN A 1 299 ? 24.162 12.984 -33.627 1.00 91.56 299 GLN A N 1
ATOM 2433 C CA . GLN A 1 299 ? 25.621 12.815 -33.654 1.00 91.56 299 GLN A CA 1
ATOM 2434 C C . GLN A 1 299 ? 26.060 11.468 -33.068 1.00 91.56 299 GLN A C 1
ATOM 2436 O O . GLN A 1 299 ? 26.885 10.780 -33.668 1.00 91.56 299 GLN A O 1
ATOM 2441 N N . PHE A 1 300 ? 25.498 11.068 -31.925 1.00 94.31 300 PHE A N 1
ATOM 2442 C CA . PHE A 1 300 ? 25.816 9.785 -31.296 1.00 94.31 300 PHE A CA 1
ATOM 2443 C C . PHE A 1 300 ? 25.380 8.603 -32.164 1.00 94.31 300 PHE A C 1
ATOM 2445 O O . PHE A 1 300 ? 26.151 7.667 -32.365 1.00 94.31 300 PHE A O 1
ATOM 2452 N N . LEU A 1 301 ? 24.175 8.662 -32.738 1.00 93.38 301 LEU A N 1
ATOM 2453 C CA . LEU A 1 301 ? 23.689 7.609 -33.626 1.00 93.38 301 LEU A CA 1
ATOM 2454 C C . LEU A 1 301 ? 24.513 7.528 -34.918 1.00 93.38 301 LEU A C 1
ATOM 2456 O O . LEU A 1 301 ? 24.823 6.431 -35.373 1.00 93.38 301 LEU A O 1
ATOM 2460 N N . GLU A 1 302 ? 24.921 8.667 -35.483 1.00 91.12 302 GLU A N 1
ATOM 2461 C CA . GLU A 1 302 ? 25.795 8.723 -36.660 1.00 91.12 302 GLU A CA 1
ATOM 2462 C C . GLU A 1 302 ? 27.156 8.076 -36.383 1.00 91.12 302 GLU A C 1
ATOM 2464 O O . GLU A 1 302 ? 27.635 7.276 -37.189 1.00 91.12 302 GLU A O 1
ATOM 2469 N N . GLN A 1 303 ? 27.757 8.356 -35.223 1.00 91.81 303 GLN A N 1
ATOM 2470 C CA . GLN A 1 303 ? 28.984 7.687 -34.788 1.00 91.81 303 GLN A CA 1
ATOM 2471 C C . GLN A 1 303 ? 28.769 6.178 -34.637 1.00 91.81 303 GLN A C 1
ATOM 2473 O O . GLN A 1 303 ? 29.576 5.397 -35.150 1.00 91.81 303 GLN A O 1
ATOM 2478 N N . ALA A 1 304 ? 27.654 5.769 -34.028 1.00 91.88 304 ALA A N 1
ATOM 2479 C CA . ALA A 1 304 ? 27.329 4.368 -33.792 1.00 91.88 304 ALA A CA 1
ATOM 2480 C C . ALA A 1 304 ? 27.167 3.545 -35.080 1.00 91.88 304 ALA A C 1
ATOM 2482 O O . ALA A 1 304 ? 27.477 2.352 -35.089 1.00 91.88 304 ALA A O 1
ATOM 2483 N N . VAL A 1 305 ? 26.715 4.161 -36.178 1.00 92.75 305 VAL A N 1
ATOM 2484 C CA . VAL A 1 305 ? 26.517 3.487 -37.477 1.00 92.75 305 VAL A CA 1
ATOM 2485 C C . VAL A 1 305 ? 27.605 3.796 -38.511 1.00 92.75 305 VAL A C 1
ATOM 2487 O O . VAL A 1 305 ? 27.563 3.268 -39.621 1.00 92.75 305 VAL A O 1
ATOM 2490 N N . SER A 1 306 ? 28.599 4.620 -38.172 1.00 88.56 306 SER A N 1
ATOM 2491 C CA . SER A 1 306 ? 29.640 5.090 -39.101 1.00 88.56 306 SER A CA 1
ATOM 2492 C C . SER A 1 306 ? 30.445 3.964 -39.770 1.00 88.56 306 SER A C 1
ATOM 2494 O O . SER A 1 306 ? 30.814 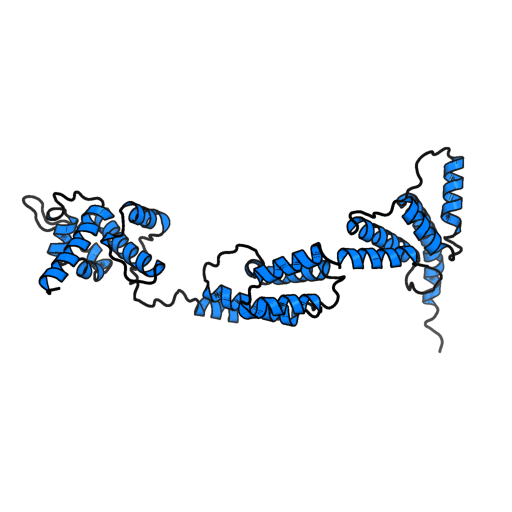4.081 -40.938 1.00 88.56 306 SER A O 1
ATOM 2496 N N . GLY A 1 307 ? 30.667 2.851 -39.064 1.00 86.38 307 GLY A N 1
ATOM 2497 C CA . GLY A 1 307 ? 31.359 1.664 -39.579 1.00 86.38 307 GLY A CA 1
ATOM 2498 C C . GLY A 1 307 ? 30.503 0.746 -40.460 1.00 86.38 307 GLY A C 1
ATOM 2499 O O . GLY A 1 307 ? 31.005 -0.260 -40.955 1.00 86.38 307 GLY A O 1
ATOM 2500 N N . VAL A 1 308 ? 29.219 1.060 -40.660 1.00 88.44 308 VAL A N 1
ATOM 2501 C CA . VAL A 1 308 ? 28.267 0.227 -41.406 1.00 88.44 308 VAL A CA 1
ATOM 2502 C C . VAL A 1 308 ? 28.001 0.849 -42.784 1.00 88.44 308 VAL A C 1
ATOM 2504 O O . VAL A 1 308 ? 27.340 1.888 -42.862 1.00 88.44 308 VAL A O 1
ATOM 2507 N N . PRO A 1 309 ? 28.476 0.243 -43.893 1.00 86.62 309 PRO A N 1
ATOM 2508 C CA . PRO A 1 309 ? 28.466 0.883 -45.212 1.00 86.62 309 PRO A CA 1
ATOM 2509 C C . PRO A 1 309 ? 27.085 1.313 -45.718 1.00 86.62 309 PRO A C 1
ATOM 2511 O O . PRO A 1 309 ? 26.970 2.343 -46.376 1.00 86.62 309 PRO A O 1
ATOM 2514 N N . ASN A 1 310 ? 26.030 0.553 -45.407 1.00 87.88 310 ASN A N 1
ATOM 2515 C CA . ASN A 1 310 ? 24.673 0.872 -45.853 1.00 87.88 310 ASN A CA 1
ATOM 2516 C C . ASN A 1 310 ? 23.997 1.987 -45.031 1.00 87.88 310 ASN A C 1
ATOM 2518 O O . ASN A 1 310 ? 22.967 2.498 -45.461 1.00 87.88 310 ASN A O 1
ATOM 2522 N N . LEU A 1 311 ? 24.562 2.377 -43.880 1.00 89.00 311 LEU A N 1
ATOM 2523 C CA . LEU A 1 311 ? 23.985 3.371 -42.962 1.00 89.00 311 LEU A CA 1
ATOM 2524 C C . LEU A 1 311 ? 24.845 4.642 -42.822 1.00 89.00 311 LEU A C 1
ATOM 2526 O O . LEU A 1 311 ? 24.308 5.728 -42.609 1.00 89.00 311 LEU A O 1
ATOM 2530 N N . SER A 1 312 ? 26.166 4.546 -42.996 1.00 86.31 312 SER A N 1
ATOM 2531 C CA . SER A 1 312 ? 27.135 5.633 -42.756 1.00 86.31 312 SER A CA 1
ATOM 2532 C C . SER A 1 312 ? 26.997 6.854 -43.680 1.00 86.31 312 SER A C 1
ATOM 2534 O O . SER A 1 312 ? 27.563 7.918 -43.415 1.00 86.31 312 SER A O 1
ATOM 2536 N N . GLY A 1 313 ? 26.255 6.721 -44.784 1.00 83.94 313 GLY A N 1
ATOM 2537 C CA . GLY A 1 313 ? 25.958 7.805 -45.724 1.00 83.94 313 GLY A CA 1
ATOM 2538 C C . GLY A 1 313 ? 24.610 8.499 -45.517 1.00 83.94 313 GLY A C 1
ATOM 2539 O O . GLY A 1 313 ? 24.400 9.556 -46.111 1.00 83.94 313 GLY A O 1
ATOM 2540 N N . ALA A 1 314 ? 23.717 7.948 -44.687 1.00 85.69 314 ALA A N 1
ATOM 2541 C CA . ALA A 1 314 ? 22.305 8.340 -44.631 1.00 85.69 314 ALA A CA 1
ATOM 2542 C C . ALA A 1 314 ? 22.103 9.836 -44.347 1.00 85.69 314 ALA A C 1
ATOM 2544 O O . ALA A 1 314 ? 21.412 10.531 -45.087 1.00 85.69 314 ALA A O 1
ATOM 2545 N N . ARG A 1 315 ? 22.806 10.371 -43.342 1.00 82.44 315 ARG A N 1
ATOM 2546 C CA . ARG A 1 315 ? 22.682 11.780 -42.944 1.00 82.44 315 ARG A CA 1
ATOM 2547 C C . ARG A 1 315 ? 23.116 12.751 -44.046 1.00 82.44 315 ARG A C 1
ATOM 2549 O O . ARG A 1 315 ? 22.506 13.802 -44.214 1.00 82.44 315 ARG A O 1
ATOM 2556 N N . ARG A 1 316 ? 24.165 12.412 -44.811 1.00 84.44 316 ARG A N 1
ATOM 2557 C CA . ARG A 1 316 ? 24.636 13.250 -45.931 1.00 84.44 316 ARG A CA 1
ATOM 2558 C C . ARG A 1 316 ? 23.601 13.306 -47.050 1.00 84.44 316 ARG A C 1
ATOM 2560 O O . ARG A 1 316 ? 23.375 14.376 -47.608 1.00 84.44 316 ARG A O 1
ATOM 2567 N N . VAL A 1 317 ? 22.978 12.167 -47.353 1.00 84.81 317 VAL A N 1
ATOM 2568 C CA . VAL A 1 317 ? 21.924 12.063 -48.372 1.00 84.81 317 VAL A CA 1
ATOM 2569 C C . VAL A 1 317 ? 20.699 12.880 -47.960 1.00 84.81 317 VAL A C 1
ATOM 2571 O O . VAL A 1 317 ? 20.220 13.689 -48.753 1.00 84.81 317 VAL A O 1
ATOM 2574 N N . ASP A 1 318 ? 20.257 12.755 -46.710 1.00 83.81 318 ASP A N 1
ATOM 2575 C CA . ASP A 1 318 ? 19.100 13.493 -46.194 1.00 83.81 318 ASP A CA 1
ATOM 2576 C C . ASP A 1 318 ? 19.326 15.010 -46.185 1.00 83.81 318 ASP A C 1
ATOM 2578 O O . ASP A 1 318 ? 18.461 15.776 -46.614 1.00 83.81 318 ASP A O 1
ATOM 2582 N N . MET A 1 319 ? 20.505 15.460 -45.742 1.00 82.00 319 MET A N 1
ATOM 2583 C CA . MET A 1 319 ? 20.862 16.883 -45.738 1.00 82.00 319 MET A CA 1
ATOM 2584 C C . MET A 1 319 ? 20.919 17.463 -47.155 1.00 82.00 319 MET A C 1
ATOM 2586 O O . MET A 1 319 ? 20.431 18.569 -47.394 1.00 82.00 319 MET A O 1
ATOM 2590 N N . PHE A 1 320 ? 21.464 16.709 -48.113 1.00 82.69 320 PHE A N 1
ATOM 2591 C CA . PHE A 1 320 ? 21.487 17.113 -49.517 1.00 82.69 320 PHE A CA 1
ATOM 2592 C C . PHE A 1 320 ? 20.071 17.210 -50.109 1.00 82.69 320 PHE A C 1
ATOM 2594 O O . PHE A 1 320 ? 19.746 18.189 -50.789 1.00 82.69 320 PHE A O 1
ATOM 2601 N N . ALA A 1 321 ? 19.205 16.237 -49.809 1.00 80.94 321 ALA A N 1
ATOM 2602 C CA . ALA A 1 321 ? 17.811 16.237 -50.248 1.00 80.94 321 ALA A CA 1
ATOM 2603 C C . ALA A 1 321 ? 17.028 17.429 -49.671 1.00 80.94 321 ALA A C 1
ATOM 2605 O O . ALA A 1 321 ? 16.317 18.116 -50.406 1.00 80.94 321 ALA A O 1
ATOM 2606 N N . ARG A 1 322 ? 17.208 17.736 -48.380 1.00 80.25 322 ARG A N 1
ATOM 2607 C CA . ARG A 1 322 ? 16.556 18.877 -47.715 1.00 80.25 322 ARG A CA 1
ATOM 2608 C C . ARG A 1 322 ? 17.030 20.229 -48.238 1.00 80.25 322 ARG A C 1
ATOM 2610 O O . ARG A 1 322 ? 16.198 21.097 -48.497 1.00 80.25 322 ARG A O 1
ATOM 2617 N N . SER A 1 323 ? 18.337 20.387 -48.454 1.00 79.69 323 SER A N 1
ATOM 2618 C CA . SER A 1 323 ? 18.906 21.602 -49.050 1.00 79.69 323 SER A CA 1
ATOM 2619 C C . SER A 1 323 ? 18.359 21.841 -50.462 1.00 79.69 323 SER A C 1
ATOM 2621 O O . SER A 1 323 ? 17.978 22.961 -50.799 1.00 79.69 323 SER A O 1
ATOM 2623 N N . SER A 1 324 ? 18.217 20.774 -51.252 1.00 77.94 324 SER A N 1
ATOM 2624 C CA . SER A 1 324 ? 17.629 20.838 -52.596 1.00 77.94 324 SER A CA 1
ATOM 2625 C C . SER A 1 324 ? 16.137 21.199 -52.577 1.00 77.94 324 SER A C 1
ATOM 2627 O O . SER A 1 324 ? 15.653 21.876 -53.481 1.00 77.94 324 SER A O 1
ATOM 2629 N N . ALA A 1 325 ? 15.413 20.790 -51.532 1.00 80.94 325 ALA A N 1
ATOM 2630 C CA . ALA A 1 325 ? 13.991 21.075 -51.343 1.00 80.94 325 ALA A CA 1
ATOM 2631 C C . ALA A 1 325 ? 13.697 22.449 -50.704 1.00 80.94 325 ALA A C 1
ATOM 2633 O O . ALA A 1 325 ? 12.527 22.776 -50.517 1.00 80.94 325 ALA A O 1
ATOM 2634 N N . LYS A 1 326 ? 14.725 23.250 -50.369 1.00 78.06 326 LYS A N 1
ATOM 2635 C CA . LYS A 1 326 ? 14.603 24.514 -49.610 1.00 78.06 326 LYS A CA 1
ATOM 2636 C C . LYS A 1 326 ? 13.821 24.359 -48.298 1.00 78.06 326 LYS A C 1
ATOM 2638 O O . LYS A 1 326 ? 13.075 25.252 -47.908 1.00 78.06 326 LYS A O 1
ATOM 2643 N N . ASN A 1 327 ? 13.970 23.215 -47.635 1.00 74.31 327 ASN A N 1
ATOM 2644 C CA . ASN A 1 327 ? 13.364 23.008 -46.328 1.00 74.31 327 ASN A CA 1
ATOM 2645 C C . ASN A 1 327 ? 14.276 23.612 -45.245 1.00 74.31 327 ASN A C 1
ATOM 2647 O O . ASN A 1 327 ? 15.412 23.162 -45.087 1.00 74.31 327 ASN A O 1
ATOM 2651 N N . GLU A 1 328 ? 13.788 24.634 -44.538 1.00 65.38 328 GLU A N 1
ATOM 2652 C CA . GLU A 1 328 ? 14.513 25.337 -43.465 1.00 65.38 328 GLU A CA 1
ATOM 2653 C C . GLU A 1 328 ? 14.298 24.708 -42.074 1.00 65.38 328 GLU A C 1
ATOM 2655 O O . GLU A 1 328 ? 14.910 25.147 -41.099 1.00 65.38 328 GLU A O 1
ATOM 2660 N N . ASP A 1 329 ? 13.476 23.657 -41.968 1.00 73.19 329 ASP A N 1
ATOM 2661 C CA . ASP A 1 329 ? 13.202 22.994 -40.694 1.00 73.19 329 ASP A CA 1
ATOM 2662 C C . ASP A 1 329 ? 14.440 22.276 -40.135 1.00 73.19 329 ASP A C 1
ATOM 2664 O O . ASP A 1 329 ? 15.174 21.567 -40.840 1.00 73.19 329 ASP A O 1
ATOM 2668 N N . THR A 1 330 ? 14.634 22.392 -38.818 1.00 72.00 330 THR A N 1
ATOM 2669 C CA . THR A 1 330 ? 15.700 21.702 -38.085 1.00 72.00 330 THR A CA 1
ATOM 2670 C C . THR A 1 330 ? 15.597 20.188 -38.270 1.00 72.00 330 THR A C 1
ATOM 2672 O O . THR A 1 330 ? 14.546 19.597 -38.034 1.00 72.00 330 THR A O 1
ATOM 2675 N N . TYR A 1 331 ? 16.696 19.550 -38.678 1.00 81.88 331 TYR A N 1
ATOM 2676 C CA . TYR A 1 331 ? 16.767 18.097 -38.849 1.00 81.88 331 TYR A CA 1
ATOM 2677 C C . TYR A 1 331 ? 16.643 17.394 -37.493 1.00 81.88 331 TYR A C 1
ATOM 2679 O O . TYR A 1 331 ? 17.558 17.481 -36.668 1.00 81.88 331 TYR A O 1
ATOM 2687 N N . SER A 1 332 ? 15.502 16.744 -37.258 1.00 89.62 332 SER A N 1
ATOM 2688 C CA . SER A 1 332 ? 15.183 16.131 -35.968 1.00 89.62 332 SER A CA 1
ATOM 2689 C C . SER A 1 332 ? 15.807 14.744 -35.813 1.00 89.62 332 SER A C 1
ATOM 2691 O O . SER A 1 332 ? 16.208 14.092 -36.784 1.00 89.62 332 SER A O 1
ATOM 2693 N N . PHE A 1 333 ? 15.862 14.261 -34.571 1.00 90.12 333 PHE A N 1
ATOM 2694 C CA . PHE A 1 333 ? 16.271 12.883 -34.303 1.00 90.12 333 PHE A CA 1
ATOM 2695 C C . PHE A 1 333 ? 15.290 11.872 -34.917 1.00 90.12 333 PHE A C 1
ATOM 2697 O O . PHE A 1 333 ? 15.701 10.822 -35.416 1.00 90.12 333 PHE A O 1
ATOM 2704 N N . GLU A 1 334 ? 14.001 12.212 -34.951 1.00 90.88 334 GLU A N 1
ATOM 2705 C CA . GLU A 1 334 ? 12.965 11.364 -35.540 1.00 90.88 334 GLU A CA 1
ATOM 2706 C C . GLU A 1 334 ? 13.172 11.187 -37.049 1.00 90.88 334 GLU A C 1
ATOM 2708 O O . GLU A 1 334 ? 13.172 10.055 -37.533 1.00 90.88 334 GLU A O 1
ATOM 2713 N N . ASP A 1 335 ? 13.459 12.279 -37.765 1.00 89.12 335 ASP A N 1
ATOM 2714 C CA . ASP A 1 335 ? 13.741 12.252 -39.205 1.00 89.12 335 ASP A CA 1
ATOM 2715 C C . ASP A 1 335 ? 14.926 11.333 -39.527 1.00 89.12 335 ASP A C 1
ATOM 2717 O O . ASP A 1 335 ? 14.850 10.493 -40.425 1.00 89.12 335 ASP A O 1
ATOM 2721 N N . TYR A 1 336 ? 16.012 11.441 -38.753 1.00 91.50 336 TYR A N 1
ATOM 2722 C CA . TYR A 1 336 ? 17.199 10.617 -38.970 1.00 91.50 336 TYR A CA 1
ATOM 2723 C C . TYR A 1 336 ? 16.951 9.135 -38.683 1.00 91.50 336 TYR A C 1
ATOM 2725 O O . TYR A 1 336 ? 17.361 8.266 -39.458 1.00 91.50 336 TYR A O 1
ATOM 2733 N N . THR A 1 337 ? 16.263 8.826 -37.578 1.00 92.50 337 THR A N 1
ATOM 2734 C CA . THR A 1 337 ? 15.942 7.433 -37.239 1.00 92.50 337 THR A CA 1
ATOM 2735 C C . THR A 1 337 ? 15.021 6.798 -38.277 1.00 92.50 337 THR A C 1
ATOM 2737 O O . THR A 1 337 ? 15.236 5.638 -38.626 1.00 92.50 337 THR A O 1
ATOM 2740 N N . ALA A 1 338 ? 14.057 7.540 -38.832 1.00 92.38 338 ALA A N 1
ATOM 2741 C CA . ALA A 1 338 ? 13.177 7.053 -39.893 1.00 92.38 338 ALA A CA 1
ATOM 2742 C C . ALA A 1 338 ? 13.957 6.685 -41.168 1.00 92.38 338 ALA A C 1
ATOM 2744 O O . ALA A 1 338 ? 13.772 5.589 -41.711 1.00 92.38 338 ALA A O 1
ATOM 2745 N N . SER A 1 339 ? 14.884 7.542 -41.603 1.00 91.44 339 SER A N 1
ATOM 2746 C CA . SER A 1 339 ? 15.759 7.258 -42.748 1.00 91.44 339 SER A CA 1
ATOM 2747 C C . SER A 1 339 ? 16.635 6.027 -42.518 1.00 91.44 339 SER A C 1
ATOM 2749 O O . SER A 1 339 ? 16.717 5.145 -43.378 1.00 91.44 339 SER A O 1
ATOM 2751 N N . LEU A 1 340 ? 17.252 5.914 -41.337 1.00 92.38 340 LEU A N 1
ATOM 2752 C CA . LEU A 1 340 ? 18.064 4.749 -40.984 1.00 92.38 340 LEU A CA 1
ATOM 2753 C C . LEU A 1 340 ? 17.238 3.459 -40.927 1.00 92.38 340 LEU A C 1
ATOM 2755 O O . LEU A 1 340 ? 17.706 2.427 -41.400 1.00 92.38 340 LEU A O 1
ATOM 2759 N N . LEU A 1 341 ? 16.013 3.500 -40.394 1.00 93.38 341 LEU A N 1
ATOM 2760 C CA . LEU A 1 341 ? 15.118 2.340 -40.344 1.00 93.38 341 LEU A CA 1
ATOM 2761 C C . LEU A 1 341 ? 14.719 1.853 -41.740 1.00 93.38 341 LEU A C 1
ATOM 2763 O O . LEU A 1 341 ? 14.619 0.643 -41.942 1.00 93.38 341 LEU A O 1
ATOM 2767 N N . SER A 1 342 ? 14.524 2.770 -42.692 1.00 91.62 342 SER A N 1
ATOM 2768 C CA . SER A 1 342 ? 14.250 2.440 -44.096 1.00 91.62 342 SER A CA 1
ATOM 2769 C C . SER A 1 342 ? 15.442 1.736 -44.757 1.00 91.62 342 SER A C 1
ATOM 2771 O O . SER A 1 342 ? 15.295 0.654 -45.329 1.00 91.62 342 SER A O 1
ATOM 2773 N N . LEU A 1 343 ? 16.652 2.286 -44.604 1.00 90.44 343 LEU A N 1
ATOM 2774 C CA . LEU A 1 343 ? 17.881 1.683 -45.137 1.00 90.44 343 LEU A CA 1
ATOM 2775 C C . LEU A 1 343 ? 18.196 0.329 -44.486 1.00 90.44 343 LEU A C 1
ATOM 2777 O O . LEU A 1 343 ? 18.598 -0.616 -45.171 1.00 90.44 343 LEU A O 1
ATOM 2781 N N . ALA A 1 344 ? 17.981 0.222 -43.175 1.00 91.50 344 ALA A N 1
ATOM 2782 C CA . ALA A 1 344 ? 18.126 -1.020 -42.429 1.00 91.50 344 ALA A CA 1
ATOM 2783 C C . ALA A 1 344 ? 17.109 -2.074 -42.885 1.00 91.50 344 ALA A C 1
ATOM 2785 O O . ALA A 1 344 ? 17.491 -3.223 -43.066 1.00 91.50 344 ALA A O 1
ATOM 2786 N N . ALA A 1 345 ? 15.853 -1.697 -43.157 1.00 91.06 345 ALA A N 1
ATOM 2787 C CA . ALA A 1 345 ? 14.831 -2.619 -43.665 1.00 91.06 345 ALA A CA 1
ATOM 2788 C C . ALA A 1 345 ? 15.263 -3.289 -44.976 1.00 91.06 345 ALA A C 1
ATOM 2790 O O . ALA A 1 345 ? 15.123 -4.501 -45.134 1.00 91.06 345 ALA A O 1
ATOM 2791 N N . ILE A 1 346 ? 15.809 -2.500 -45.907 1.00 90.06 346 ILE A N 1
ATOM 2792 C CA . ILE A 1 346 ? 16.283 -2.984 -47.210 1.00 90.06 346 ILE A CA 1
ATOM 2793 C C . ILE A 1 346 ? 17.437 -3.974 -47.016 1.00 90.06 346 ILE A C 1
ATOM 2795 O O . ILE A 1 346 ? 17.446 -5.053 -47.614 1.00 90.06 346 ILE A O 1
ATOM 2799 N N . TYR A 1 347 ? 18.398 -3.626 -46.159 1.00 89.75 347 TYR A N 1
ATOM 2800 C CA . TYR A 1 347 ? 19.544 -4.481 -45.870 1.00 89.75 347 TYR A CA 1
ATOM 2801 C C . TYR A 1 347 ? 19.138 -5.776 -45.155 1.00 89.75 347 TYR A C 1
ATOM 2803 O O . TYR A 1 347 ? 19.532 -6.864 -45.581 1.00 89.75 347 TYR A O 1
ATOM 2811 N N . ASP A 1 348 ? 18.324 -5.671 -44.106 1.00 91.50 348 ASP A N 1
ATOM 2812 C CA . ASP A 1 348 ? 17.858 -6.799 -43.302 1.00 91.50 348 ASP A CA 1
ATOM 2813 C C . ASP A 1 348 ? 17.002 -7.755 -44.151 1.00 91.50 348 ASP A C 1
ATOM 2815 O O . ASP A 1 348 ? 17.186 -8.972 -44.080 1.00 91.50 348 ASP A O 1
ATOM 2819 N N . ALA A 1 349 ? 16.141 -7.237 -45.037 1.00 88.62 349 ALA A N 1
ATOM 2820 C CA . ALA A 1 349 ? 15.387 -8.050 -45.993 1.00 88.62 349 ALA A CA 1
ATOM 2821 C C . ALA A 1 349 ? 16.319 -8.836 -46.931 1.00 88.62 349 ALA A C 1
ATOM 2823 O O . ALA A 1 349 ? 16.128 -10.041 -47.108 1.00 88.62 349 ALA A O 1
ATOM 2824 N N . ALA A 1 350 ? 17.368 -8.198 -47.459 1.00 84.69 350 ALA A N 1
ATOM 2825 C CA . ALA A 1 350 ? 18.350 -8.848 -48.328 1.00 84.69 350 ALA A CA 1
ATOM 2826 C C . ALA A 1 350 ? 19.194 -9.923 -47.608 1.00 84.69 350 ALA A C 1
ATOM 2828 O O . ALA A 1 350 ? 19.586 -10.909 -48.230 1.00 84.69 350 ALA A O 1
ATOM 2829 N N . HIS A 1 351 ? 19.447 -9.773 -46.302 1.00 80.06 351 HIS A N 1
ATOM 2830 C CA . HIS A 1 351 ? 20.299 -10.685 -45.519 1.00 80.06 351 HIS A CA 1
ATOM 2831 C C . HIS A 1 351 ? 19.518 -11.730 -44.704 1.00 80.06 351 HIS A C 1
ATOM 2833 O O . HIS A 1 351 ? 20.100 -12.709 -44.228 1.00 80.06 351 HIS A O 1
ATOM 2839 N N . SER A 1 352 ? 18.194 -11.591 -44.596 1.00 67.12 352 SER A N 1
ATOM 2840 C CA . SER A 1 352 ? 17.306 -12.563 -43.941 1.00 67.12 352 SER A CA 1
ATOM 2841 C C . SER A 1 352 ? 17.298 -13.947 -44.620 1.00 67.12 352 SER A C 1
ATOM 2843 O O . SER A 1 352 ? 17.048 -14.960 -43.963 1.00 67.12 352 SER A O 1
ATOM 2845 N N . GLY A 1 353 ? 17.644 -14.017 -45.914 1.00 55.00 353 GLY A N 1
ATOM 2846 C CA . GLY A 1 353 ? 17.735 -15.261 -46.689 1.00 55.00 353 GLY A CA 1
ATOM 2847 C C . GLY A 1 353 ? 19.001 -16.094 -46.444 1.00 55.00 353 GLY A C 1
ATOM 2848 O O . GLY A 1 353 ? 18.978 -17.311 -46.619 1.00 55.00 353 GLY A O 1
ATOM 2849 N N . THR A 1 354 ? 20.098 -15.482 -45.988 1.00 51.09 354 THR A N 1
ATOM 2850 C CA . THR A 1 354 ? 21.422 -16.136 -45.925 1.00 51.09 354 THR A CA 1
ATOM 2851 C C . THR A 1 354 ? 21.631 -16.960 -44.648 1.00 51.09 354 THR A C 1
ATOM 2853 O O . THR A 1 354 ? 22.453 -17.873 -44.619 1.00 51.09 354 THR A O 1
ATOM 2856 N N . SER A 1 355 ? 20.855 -16.700 -43.589 1.00 46.81 355 SER A N 1
ATOM 2857 C CA . SER A 1 355 ? 20.940 -17.445 -42.319 1.00 46.81 355 SER A CA 1
ATOM 2858 C C . SER A 1 355 ? 20.348 -18.864 -42.411 1.00 46.81 355 SER A C 1
ATOM 2860 O O . SER A 1 355 ? 20.746 -19.765 -41.674 1.00 46.81 355 SER A O 1
ATOM 2862 N N . ARG A 1 356 ? 19.444 -19.120 -43.370 1.00 42.16 356 ARG A N 1
ATOM 2863 C CA . ARG A 1 356 ? 18.773 -20.425 -43.519 1.00 42.16 356 ARG A CA 1
ATOM 2864 C C . ARG A 1 356 ? 19.604 -21.520 -44.208 1.00 42.16 356 ARG A C 1
ATOM 2866 O O . ARG A 1 356 ? 19.152 -22.659 -44.207 1.00 42.16 356 ARG A O 1
ATOM 2873 N N . SER A 1 357 ? 20.799 -21.242 -44.749 1.00 39.91 357 SER A N 1
ATOM 2874 C CA . SER A 1 357 ? 21.590 -22.256 -45.483 1.00 39.91 357 SER A CA 1
ATOM 2875 C C . SER A 1 357 ? 22.778 -22.867 -44.726 1.00 39.91 357 SER A C 1
ATOM 2877 O O . SER A 1 357 ? 23.417 -23.778 -45.245 1.00 39.91 357 SER A O 1
ATOM 2879 N N . ARG A 1 358 ? 23.074 -22.447 -43.487 1.00 41.16 358 ARG A N 1
ATOM 2880 C CA . ARG A 1 358 ? 24.218 -22.978 -42.708 1.00 41.16 358 ARG A CA 1
ATOM 2881 C C . ARG A 1 358 ? 23.896 -24.150 -41.774 1.00 41.16 358 ARG A C 1
ATOM 2883 O O . ARG A 1 358 ? 24.695 -24.479 -40.905 1.00 41.16 358 ARG A O 1
ATOM 2890 N N . GLY A 1 359 ? 22.756 -24.804 -41.978 1.00 40.34 359 GLY A N 1
ATOM 2891 C CA . GLY A 1 359 ? 22.308 -25.947 -41.184 1.00 40.34 359 GLY A CA 1
ATOM 2892 C C . GLY A 1 359 ? 21.974 -27.178 -42.017 1.00 40.34 359 GLY A C 1
ATOM 2893 O O . GLY A 1 359 ? 20.947 -27.787 -41.757 1.00 40.34 359 GLY A O 1
ATOM 2894 N N . ASN A 1 360 ? 22.766 -27.520 -43.041 1.00 39.66 360 ASN A N 1
ATOM 2895 C CA . ASN A 1 360 ? 22.770 -28.891 -43.562 1.00 39.66 360 ASN A CA 1
ATOM 2896 C C . ASN A 1 360 ? 24.022 -29.195 -44.403 1.00 39.66 360 ASN A C 1
ATOM 2898 O O . ASN A 1 360 ? 24.011 -29.057 -45.623 1.00 39.66 360 ASN A O 1
ATOM 2902 N N . SER A 1 361 ? 25.103 -29.631 -43.756 1.00 35.12 361 SER A N 1
ATOM 2903 C CA . SER A 1 361 ? 26.153 -30.404 -44.431 1.00 35.12 361 SER A CA 1
ATOM 2904 C C . SER A 1 361 ? 27.084 -31.084 -43.422 1.00 35.12 361 SER A C 1
ATOM 2906 O O . SER A 1 361 ? 27.985 -30.434 -42.900 1.00 35.12 361 SER A O 1
ATOM 2908 N N . ARG A 1 362 ? 26.853 -32.401 -43.296 1.00 35.19 362 ARG A N 1
ATOM 2909 C CA . ARG A 1 362 ? 27.677 -33.497 -42.748 1.00 35.19 362 ARG A CA 1
ATOM 2910 C C . ARG A 1 362 ? 27.884 -33.606 -41.243 1.00 35.19 362 ARG A C 1
ATOM 2912 O O . ARG A 1 362 ? 28.518 -32.715 -40.648 1.00 35.19 362 ARG A O 1
#

Solvent-accessible surface area (backbone atoms only — not comparable to full-atom values): 20838 Å² total; per-residue (Å²): 132,56,75,65,59,52,52,50,57,33,26,51,40,35,48,38,46,52,24,48,52,66,68,41,63,72,92,51,43,77,78,31,61,71,43,39,14,33,47,72,73,70,36,73,29,35,71,49,56,72,71,57,50,73,66,55,51,72,67,31,40,22,63,67,54,93,90,44,70,65,42,72,56,53,71,67,58,41,51,50,54,53,48,50,56,47,48,54,24,46,52,22,50,78,66,75,42,91,71,66,70,73,76,58,47,39,70,58,49,49,52,40,57,75,75,71,61,59,95,83,60,78,85,66,61,55,84,54,78,64,68,54,97,30,61,65,52,53,46,48,45,43,67,70,71,53,82,73,56,75,81,74,53,74,70,44,67,57,69,78,45,46,68,65,51,52,52,54,48,50,51,52,34,48,77,69,71,47,50,70,54,54,42,78,89,68,78,66,93,50,63,70,50,49,50,54,53,25,47,53,50,38,52,47,48,63,72,24,42,64,29,73,69,55,45,52,56,48,63,77,38,63,91,74,36,50,38,25,64,48,47,52,52,53,51,48,42,55,74,76,44,64,37,51,58,49,43,31,49,54,41,48,48,50,52,71,65,44,45,68,65,76,65,80,65,90,70,58,60,45,59,51,55,53,50,52,54,49,46,52,50,54,29,44,74,54,29,90,87,74,56,77,50,44,66,55,54,43,53,33,50,48,61,17,32,50,73,34,84,84,51,50,54,51,69,62,53,52,53,52,54,34,60,74,66,70,57,84,72,79,80,45,41,66,60,53,50,52,54,48,42,54,46,25,48,58,52,45,62,69,53,64,66,65,70,75,68,81,80,79,83,134

Sequence (362 aa):
MSAAARRTADRDKLKHVVTIMLNNDETNWETHDVMLALTHFGVDTFSDLMMMERKDIESLVVPVTGTVAEHPLGFSQRRQLLAAICCFHHICREQAKSIDVTSISFANFQRFRIGRWDPSAEVVPWLTTRAPVSAEAEIEHWNKTVKISRSDYKEFRDEAFWHKWSEDFLLTVKSHRLSHLLEKGYVAENPSLDRIQREWMYKTLCDTIKTTAGKLFLTQHLKNSETRLFWEKMSNHYKTSMTATIRSSKTSTCLTTANLSDGSWRGIQQNFILNFKEQGRIYNDTSVHDKYSDGQLVQFLEQAVSGVPNLSGARRVDMFARSSAKNEDTYSFEDYTASLLSLAAIYDAAHSGTSRSRGNSR